Protein AF-A0A832H0F9-F1 (afdb_monomer_lite)

Foldseek 3Di:
DEADDQDQDWDWDDDPVFIKIWGWDDPPPAFQKIKIFIATPDFDWDKYWYAAAQPFCWKFKDKPNHTDDTDHHPGTDIDTDGDHGGIMIIIGTDQFKDWAQDDVVVVVLVQWTFIDGRPFTKKFWCVFDVAAQQQKAFEPPFWDWDWDCPPLNIFTKIKGKIWGWQCVLCVVHPDDPPPPRDTHTDIDMTIITGPVSPPPDDDGDMDRTHGHDDDPPPD

Sequence (219 aa):
VYVNLYAASRAWVELDSGRVQLIQRTRYPWDGLVEIEVRPESVEEFSLLLRAPSWSKPARVEVNGESFRTAQPGTYFEVRRRWREGDVVRTRFDMSPTLVEAHPRVTCNTGRAAIRYGPLVYCLEQADNEHDVWDLAVVPGTLRAEWRPDLLGGVVAVKGKALALDTSAWAGKLYAPLGEVRAPAREVEFTAIPYYAWANREPGPMIVWVRLAKQKTVQ

pLDDT: mean 95.35, std 8.64, range [33.5, 98.88]

Structure (mmCIF, N/CA/C/O backbone):
data_AF-A0A832H0F9-F1
#
_entry.id   AF-A0A832H0F9-F1
#
loop_
_atom_site.group_PDB
_atom_site.id
_atom_site.type_symbol
_atom_site.label_atom_id
_atom_site.label_alt_id
_atom_site.label_comp_id
_atom_site.label_asym_id
_atom_site.label_entity_id
_atom_site.label_seq_id
_atom_site.pdbx_PDB_ins_code
_atom_site.Cartn_x
_atom_site.Cartn_y
_atom_site.Cartn_z
_atom_site.occupancy
_atom_site.B_iso_or_equiv
_atom_site.auth_seq_id
_atom_site.auth_comp_id
_atom_site.auth_asym_id
_atom_site.auth_atom_id
_atom_site.pdbx_PDB_model_num
ATOM 1 N N . VAL A 1 1 ? -11.542 -6.278 21.832 1.00 95.94 1 VAL A N 1
ATOM 2 C CA . VAL A 1 1 ? -11.790 -6.450 20.376 1.00 95.94 1 VAL A CA 1
ATOM 3 C C . VAL A 1 1 ? -10.537 -6.112 19.581 1.00 95.94 1 VAL A C 1
ATOM 5 O O . VAL A 1 1 ? -9.925 -5.090 19.867 1.00 95.94 1 VAL A O 1
ATOM 8 N N . TYR A 1 2 ? -10.163 -6.931 18.594 1.00 97.69 2 TYR A N 1
ATOM 9 C CA . TYR A 1 2 ? -9.013 -6.686 17.713 1.00 97.69 2 TYR A CA 1
ATOM 10 C C . TYR A 1 2 ? -9.471 -6.207 16.332 1.00 97.69 2 TYR A C 1
ATOM 12 O O . TYR A 1 2 ? -10.312 -6.845 15.702 1.00 97.69 2 TYR A O 1
ATOM 20 N N . VAL A 1 3 ? -8.900 -5.104 15.847 1.00 97.69 3 VAL A N 1
ATOM 21 C CA . VAL A 1 3 ? -9.140 -4.562 14.504 1.00 97.69 3 VAL A CA 1
ATOM 22 C C . VAL A 1 3 ? -7.898 -4.805 13.651 1.00 97.69 3 VAL A C 1
ATOM 24 O O . VAL A 1 3 ? -6.887 -4.109 13.771 1.00 97.69 3 VAL A O 1
ATOM 27 N N . ASN A 1 4 ? -7.982 -5.821 12.789 1.00 97.44 4 ASN A N 1
ATOM 28 C CA . ASN A 1 4 ? -6.860 -6.272 11.963 1.00 97.44 4 ASN A CA 1
ATOM 29 C C . ASN A 1 4 ? -6.849 -5.611 10.582 1.00 97.44 4 ASN A C 1
ATOM 31 O O . ASN A 1 4 ? -5.786 -5.294 10.048 1.00 97.44 4 ASN A O 1
ATOM 35 N N . LEU A 1 5 ? -8.014 -5.409 9.974 1.00 97.69 5 LEU A N 1
ATOM 36 C CA . LEU A 1 5 ? -8.140 -4.864 8.626 1.00 97.69 5 LEU A CA 1
ATOM 37 C C . LEU A 1 5 ? -8.950 -3.574 8.662 1.00 97.69 5 LEU A C 1
ATOM 39 O O . LEU A 1 5 ? -9.935 -3.475 9.392 1.00 97.69 5 LEU A O 1
ATOM 43 N N . TYR A 1 6 ? -8.523 -2.617 7.842 1.00 97.94 6 TYR A N 1
ATOM 44 C CA . TYR A 1 6 ? -9.200 -1.343 7.663 1.00 97.94 6 TYR A CA 1
ATOM 45 C C . TYR A 1 6 ? -9.969 -1.384 6.353 1.00 97.94 6 TYR A C 1
ATOM 47 O O . TYR A 1 6 ? -9.382 -1.401 5.273 1.00 97.94 6 TYR A O 1
ATOM 55 N N . ALA A 1 7 ? -11.286 -1.448 6.478 1.00 97.12 7 ALA A N 1
ATOM 56 C CA . ALA A 1 7 ? -12.229 -1.435 5.374 1.00 97.12 7 ALA A CA 1
ATOM 57 C C . ALA A 1 7 ? -13.535 -0.818 5.873 1.00 97.12 7 ALA A C 1
ATOM 59 O O . ALA A 1 7 ? -13.932 -1.054 7.020 1.00 97.12 7 ALA A O 1
ATOM 60 N N . ALA A 1 8 ? -14.205 -0.043 5.018 1.00 98.25 8 ALA A N 1
ATOM 61 C CA . ALA A 1 8 ? -15.520 0.496 5.337 1.00 98.25 8 ALA A CA 1
ATOM 62 C C . ALA A 1 8 ? -16.475 -0.665 5.653 1.00 98.25 8 ALA A C 1
ATOM 64 O O . ALA A 1 8 ? -16.708 -1.535 4.816 1.00 98.25 8 ALA A O 1
ATOM 65 N N . SER A 1 9 ? -16.956 -0.729 6.893 1.00 98.44 9 SER A N 1
ATOM 66 C CA . SER A 1 9 ? -17.660 -1.909 7.401 1.00 98.44 9 SER A CA 1
ATOM 67 C C . SER A 1 9 ? -18.534 -1.577 8.603 1.00 98.44 9 SER A C 1
ATOM 69 O O . SER A 1 9 ? -18.359 -0.555 9.269 1.00 98.44 9 SER A O 1
ATOM 71 N N . ARG A 1 10 ? -19.494 -2.463 8.876 1.00 98.50 10 ARG A N 1
ATOM 72 C CA . ARG A 1 10 ? -20.297 -2.479 10.099 1.00 98.50 10 ARG A CA 1
ATOM 73 C C . ARG A 1 10 ? -20.294 -3.902 10.631 1.00 98.50 10 ARG A C 1
ATOM 75 O O . ARG A 1 10 ? -20.604 -4.820 9.876 1.00 98.50 10 ARG A O 1
ATOM 82 N N . ALA A 1 11 ? -19.940 -4.080 11.894 1.00 97.88 11 ALA A N 1
ATOM 83 C CA . ALA A 1 11 ? -19.879 -5.394 12.518 1.00 97.88 11 ALA A CA 1
ATOM 84 C C . ALA A 1 11 ? -20.447 -5.337 13.931 1.00 97.88 11 ALA A C 1
ATOM 86 O O . ALA A 1 11 ? -20.209 -4.375 14.657 1.00 97.88 11 ALA A O 1
ATOM 87 N N . TRP A 1 12 ? -21.175 -6.381 14.309 1.00 97.88 12 TRP A N 1
ATOM 88 C CA . TRP A 1 12 ? -21.525 -6.645 15.697 1.00 97.88 12 TRP A CA 1
ATOM 89 C C . TRP A 1 12 ? -20.493 -7.592 16.298 1.00 97.88 12 TRP A C 1
ATOM 91 O O . TRP A 1 12 ? -20.086 -8.554 15.645 1.00 97.88 12 TRP A O 1
ATOM 101 N N . VAL A 1 13 ? -20.071 -7.304 17.522 1.00 97.06 13 VAL A N 1
ATOM 102 C CA . VAL A 1 13 ? -19.118 -8.108 18.281 1.00 97.06 13 VAL A CA 1
ATOM 103 C C . VAL A 1 13 ? -19.749 -8.437 19.625 1.00 97.06 13 VAL A C 1
ATOM 105 O O . VAL A 1 13 ? -20.186 -7.536 20.339 1.00 97.06 13 VAL A O 1
ATOM 108 N N . GLU A 1 14 ? -19.799 -9.726 19.941 1.00 96.44 14 GLU A N 1
ATOM 109 C CA . GLU A 1 14 ? -20.225 -10.221 21.248 1.00 96.44 14 GLU A CA 1
ATOM 110 C C . GLU A 1 14 ? -19.040 -10.140 22.223 1.00 96.44 14 GLU A C 1
ATOM 112 O O . GLU A 1 14 ? -17.929 -10.574 21.898 1.00 96.44 14 GLU A O 1
ATOM 117 N N . LEU A 1 15 ? -19.274 -9.567 23.399 1.00 93.88 15 LEU A N 1
ATOM 118 C CA . LEU A 1 15 ? -18.375 -9.548 24.549 1.00 93.88 15 LEU A CA 1
ATOM 119 C C . LEU A 1 15 ? -19.073 -10.248 25.719 1.00 93.88 15 LEU A C 1
ATOM 121 O O . LEU A 1 15 ? -20.299 -10.341 25.750 1.00 93.88 15 LEU A O 1
ATOM 125 N N . ASP A 1 16 ? -18.309 -10.685 26.719 1.00 89.50 16 ASP A N 1
ATOM 126 C CA . ASP A 1 16 ? -18.876 -11.311 27.925 1.00 89.50 16 ASP A CA 1
ATOM 127 C C . ASP A 1 16 ? -19.861 -10.379 28.659 1.00 89.50 16 ASP A C 1
ATOM 129 O O . ASP A 1 16 ? -20.785 -10.827 29.334 1.00 89.50 16 ASP A O 1
ATOM 133 N N . SER A 1 17 ? -19.661 -9.072 28.516 1.00 86.44 17 SER A N 1
ATOM 134 C CA . SER A 1 17 ? -20.411 -7.999 29.167 1.00 86.44 17 SER A CA 1
ATOM 135 C C . SER A 1 17 ? -21.544 -7.412 28.320 1.00 86.44 17 SER A C 1
ATOM 137 O O . SER A 1 17 ? -22.341 -6.633 28.846 1.00 86.44 17 SER A O 1
ATOM 139 N N . GLY A 1 18 ? -21.669 -7.818 27.054 1.00 91.00 18 GLY A N 1
ATOM 140 C CA . GLY A 1 18 ? -22.719 -7.339 26.163 1.00 91.00 18 GLY A CA 1
ATOM 141 C C . GLY A 1 18 ? -22.289 -7.277 24.706 1.00 91.00 18 GLY A C 1
ATOM 142 O O . GLY A 1 18 ? -21.217 -7.735 24.310 1.00 91.00 18 GLY A O 1
ATOM 143 N N . ARG A 1 19 ? -23.148 -6.690 23.877 1.00 96.31 19 ARG A N 1
ATOM 144 C CA . ARG A 1 19 ? -22.914 -6.571 22.443 1.00 96.31 19 ARG A CA 1
ATOM 145 C C . ARG A 1 19 ? -22.485 -5.158 22.068 1.00 96.31 19 ARG A C 1
ATOM 147 O O . ARG A 1 19 ? -23.022 -4.167 22.567 1.00 96.31 19 ARG A O 1
ATOM 154 N N . VAL A 1 20 ? -21.550 -5.049 21.127 1.00 97.75 20 VAL A N 1
ATOM 155 C CA . VAL A 1 20 ? -21.103 -3.763 20.579 1.00 97.75 20 VAL A CA 1
ATOM 156 C C . VAL A 1 20 ? -21.123 -3.764 19.059 1.00 97.75 20 VAL A C 1
ATOM 158 O O . VAL A 1 20 ? -20.621 -4.682 18.412 1.00 97.75 20 VAL A O 1
ATOM 161 N N . GLN A 1 21 ? -21.675 -2.705 18.470 1.00 98.25 21 GLN A N 1
ATOM 162 C CA . GLN A 1 21 ? -21.534 -2.432 17.048 1.00 98.25 21 GLN A CA 1
ATOM 163 C C . GLN A 1 21 ? -20.326 -1.525 16.805 1.00 98.25 21 GLN A C 1
ATOM 165 O O . GLN A 1 21 ? -20.172 -0.4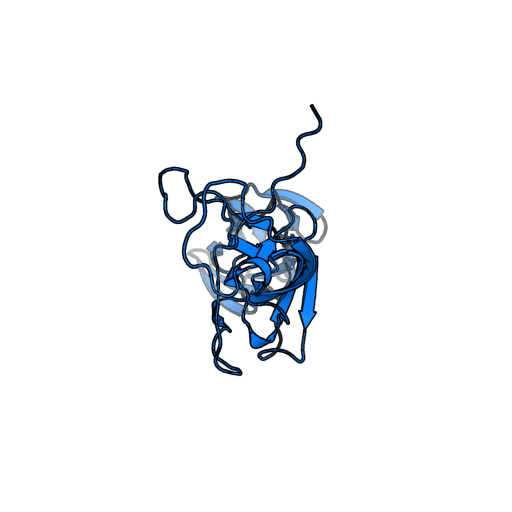75 17.429 1.00 98.25 21 GLN A O 1
ATOM 170 N N . LEU A 1 22 ? -19.486 -1.918 15.853 1.00 98.44 22 LEU A N 1
ATOM 171 C CA . LEU A 1 22 ? -18.376 -1.123 15.347 1.00 98.44 22 LEU A CA 1
ATOM 172 C C . LEU A 1 22 ? -18.669 -0.703 13.909 1.00 98.44 22 LEU A C 1
ATOM 174 O O . LEU A 1 22 ? -19.000 -1.541 13.065 1.00 98.44 22 LEU A O 1
ATOM 178 N N . ILE A 1 23 ? -18.527 0.590 13.624 1.00 98.75 23 ILE A N 1
ATOM 179 C CA . ILE A 1 23 ? -18.704 1.161 12.286 1.00 98.75 23 ILE A CA 1
ATOM 180 C C . ILE A 1 23 ? -17.381 1.782 11.852 1.00 98.75 23 ILE A C 1
ATOM 182 O O . ILE A 1 23 ? -16.954 2.794 12.405 1.00 98.75 23 ILE A O 1
ATOM 186 N N . GLN A 1 24 ? -16.747 1.197 10.839 1.00 98.69 24 GLN A N 1
ATOM 187 C CA . GLN A 1 24 ? -15.530 1.733 10.238 1.00 98.69 24 GLN A CA 1
ATOM 188 C C . GLN A 1 24 ? -15.875 2.609 9.033 1.00 98.69 24 GLN A C 1
ATOM 190 O O . GLN A 1 24 ? -16.555 2.164 8.103 1.00 98.69 24 GLN A O 1
ATOM 195 N N . ARG A 1 25 ? -15.361 3.838 9.019 1.00 98.69 25 ARG A N 1
ATOM 196 C CA . ARG A 1 25 ? -15.412 4.767 7.887 1.00 98.69 25 ARG A CA 1
ATOM 197 C C . ARG A 1 25 ? -13.989 5.052 7.431 1.00 98.69 25 ARG A C 1
ATOM 199 O O . ARG A 1 25 ? -13.157 5.532 8.197 1.00 98.69 25 ARG A O 1
ATOM 206 N N . THR A 1 26 ? -13.692 4.702 6.187 1.00 98.56 26 THR A N 1
ATOM 207 C CA . THR A 1 26 ? -12.372 4.902 5.593 1.00 98.56 26 THR A CA 1
ATOM 208 C C . THR A 1 26 ? -12.447 4.786 4.073 1.00 98.56 26 THR A C 1
ATOM 210 O O . THR A 1 26 ? -13.325 4.101 3.546 1.00 98.56 26 THR A O 1
ATOM 213 N N . ARG A 1 27 ? -11.510 5.433 3.372 1.00 97.75 27 ARG A N 1
ATOM 214 C CA . ARG A 1 27 ? -11.244 5.206 1.942 1.00 97.75 27 ARG A CA 1
ATOM 215 C C . ARG A 1 27 ? -10.028 4.301 1.711 1.00 97.75 27 ARG A C 1
ATOM 217 O O . ARG A 1 27 ? -9.513 4.249 0.598 1.00 97.75 27 ARG A O 1
ATOM 224 N N . TYR A 1 28 ? -9.551 3.608 2.745 1.00 97.50 28 TYR A N 1
ATOM 225 C CA . TYR A 1 28 ? -8.491 2.608 2.636 1.00 97.50 28 TYR A CA 1
ATOM 226 C C . TYR A 1 28 ? -8.810 1.603 1.505 1.00 97.50 28 TYR A C 1
ATOM 228 O O . TYR A 1 28 ? -9.954 1.152 1.421 1.00 97.50 28 TYR A O 1
ATOM 236 N N . PRO A 1 29 ? -7.850 1.245 0.629 1.00 97.44 29 PRO A N 1
ATOM 237 C CA . PRO A 1 29 ? -6.410 1.524 0.697 1.00 97.44 29 PRO A CA 1
ATOM 238 C C . PRO A 1 29 ? -5.958 2.838 0.028 1.00 97.44 29 PRO A C 1
ATOM 240 O O . PRO A 1 29 ? -4.763 3.025 -0.178 1.00 97.44 29 PRO A O 1
ATOM 243 N N . TRP A 1 30 ? -6.871 3.745 -0.323 1.00 97.75 30 TRP A N 1
ATOM 244 C CA . TRP A 1 30 ? -6.568 4.966 -1.088 1.00 97.75 30 TRP A CA 1
ATOM 245 C C . TRP A 1 30 ? -6.315 6.214 -0.239 1.00 97.75 30 TRP A C 1
ATOM 247 O O . TRP A 1 30 ? -5.799 7.202 -0.746 1.00 97.75 30 TRP A O 1
ATOM 257 N N . ASP A 1 31 ? -6.691 6.185 1.037 1.00 97.06 31 ASP A N 1
ATOM 258 C CA . ASP A 1 31 ? -6.396 7.230 2.018 1.00 97.06 31 ASP A CA 1
ATOM 259 C C . ASP A 1 31 ? -6.128 6.593 3.386 1.00 97.06 31 ASP A C 1
ATOM 261 O O . ASP A 1 31 ? -6.622 5.505 3.696 1.00 97.06 31 ASP A O 1
ATOM 265 N N . GLY A 1 32 ? -5.319 7.277 4.194 1.00 97.12 32 GLY A N 1
ATOM 266 C CA . GLY A 1 32 ? -4.868 6.788 5.492 1.00 97.12 32 GLY A CA 1
ATOM 267 C C . GLY A 1 32 ? -5.817 7.083 6.653 1.00 97.12 32 GLY A C 1
ATOM 268 O O . GLY A 1 32 ? -5.538 6.617 7.756 1.00 97.12 32 GLY A O 1
ATOM 269 N N . LEU A 1 33 ? -6.887 7.866 6.457 1.00 98.12 33 LEU A N 1
ATOM 270 C CA . LEU A 1 33 ? -7.851 8.173 7.513 1.00 98.12 33 LEU A CA 1
ATOM 271 C C . LEU A 1 33 ? -8.727 6.959 7.811 1.00 98.12 33 LEU A C 1
ATOM 273 O O . LEU A 1 33 ? -9.388 6.407 6.927 1.00 98.12 33 LEU A O 1
ATOM 277 N N . VAL A 1 34 ? -8.772 6.590 9.084 1.00 98.38 34 VAL A N 1
ATOM 278 C CA . VAL A 1 34 ? -9.674 5.576 9.617 1.00 98.38 34 VAL A CA 1
ATOM 279 C C . VAL A 1 34 ? -10.422 6.173 10.795 1.00 98.38 34 VAL A C 1
ATOM 281 O O . VAL A 1 34 ? 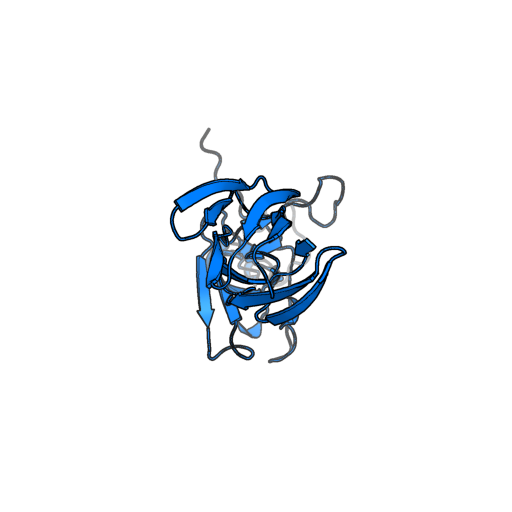-9.812 6.670 11.743 1.00 98.38 34 VAL A O 1
ATOM 284 N N . GLU A 1 35 ? -11.744 6.083 10.739 1.00 98.62 35 GLU A N 1
ATOM 285 C CA . GLU A 1 35 ? -12.639 6.431 11.834 1.00 98.62 35 GLU A CA 1
ATOM 286 C C . GLU A 1 35 ? -13.434 5.190 12.231 1.00 98.62 35 GLU A C 1
ATOM 288 O O . GLU A 1 35 ? -14.030 4.526 11.383 1.00 98.62 35 GLU A O 1
ATOM 293 N N . ILE A 1 36 ? -13.426 4.864 13.519 1.00 98.62 36 ILE A N 1
ATOM 294 C CA . ILE A 1 36 ? -14.166 3.746 14.094 1.00 98.62 36 ILE A CA 1
ATOM 295 C C . ILE A 1 36 ? -15.121 4.317 15.128 1.00 98.62 36 ILE A C 1
ATOM 297 O O . ILE A 1 36 ? -14.701 4.763 16.193 1.00 98.62 36 ILE A O 1
ATOM 301 N N . GLU A 1 37 ? -16.402 4.306 14.795 1.00 98.69 37 GLU A N 1
ATOM 302 C CA . GLU A 1 37 ? -17.468 4.626 15.732 1.00 98.69 37 GLU A CA 1
ATOM 303 C C . GLU A 1 37 ? -17.853 3.371 16.515 1.00 98.69 37 GLU A C 1
ATOM 305 O O . GLU A 1 37 ? -17.984 2.280 15.948 1.00 98.69 37 GLU A O 1
ATOM 310 N N . VAL A 1 38 ? -18.029 3.544 17.820 1.00 98.44 38 VAL A N 1
ATOM 311 C CA . VAL A 1 38 ? -18.317 2.485 18.779 1.00 98.44 38 VAL A CA 1
ATOM 312 C C . VAL A 1 38 ? -19.710 2.708 19.351 1.00 98.44 38 VAL A C 1
ATOM 314 O O . VAL A 1 38 ? -20.031 3.786 19.850 1.00 98.44 38 VAL A O 1
ATOM 317 N N . ARG A 1 39 ? -20.556 1.684 19.256 1.00 98.19 39 ARG A N 1
ATOM 318 C CA . ARG A 1 39 ? -21.945 1.712 19.723 1.00 98.19 39 ARG A CA 1
ATOM 319 C C . ARG A 1 39 ? -22.231 0.479 20.578 1.00 98.19 39 ARG A C 1
ATOM 321 O O . ARG A 1 39 ? -22.696 -0.531 20.044 1.00 98.19 39 ARG A O 1
ATOM 328 N N . PRO A 1 40 ? -21.866 0.500 21.867 1.00 97.44 40 PRO A N 1
ATOM 329 C CA . PRO A 1 40 ? -22.209 -0.587 22.769 1.00 97.44 40 PRO A CA 1
ATOM 330 C C . PRO A 1 40 ? -23.694 -0.488 23.155 1.00 97.44 40 PRO A C 1
ATOM 332 O O . PRO A 1 40 ? -24.234 0.615 23.227 1.00 97.44 40 PRO A O 1
ATOM 335 N N . GLU A 1 41 ? -24.360 -1.618 23.405 1.00 96.38 41 GLU A N 1
ATOM 336 C CA . GLU A 1 41 ? -25.775 -1.629 23.832 1.00 96.38 41 GLU A CA 1
ATOM 337 C C . GLU A 1 41 ? -25.981 -0.988 25.214 1.00 96.38 41 GLU A C 1
ATOM 339 O O . GLU A 1 41 ? -27.047 -0.458 25.520 1.00 96.38 41 GLU A O 1
ATOM 344 N N . SER A 1 42 ? -24.942 -1.008 26.049 1.00 95.06 42 SER A N 1
ATOM 345 C CA . SER A 1 42 ? -24.888 -0.291 27.318 1.00 95.06 42 SER A CA 1
ATOM 346 C C . SER A 1 42 ? -23.478 0.248 27.562 1.00 95.06 42 SER A C 1
ATOM 348 O O . SER A 1 42 ? -22.524 -0.121 26.883 1.00 95.06 42 SER A O 1
ATOM 350 N N . VAL A 1 43 ? -23.329 1.176 28.506 1.00 95.88 43 VAL A N 1
ATOM 351 C CA . VAL A 1 43 ? -22.024 1.787 28.794 1.00 95.88 43 VAL A CA 1
ATOM 352 C C . VAL A 1 43 ? -21.069 0.756 29.400 1.00 95.88 43 VAL A C 1
ATOM 354 O O . VAL A 1 43 ? -21.315 0.278 30.506 1.00 95.88 43 VAL A O 1
ATOM 357 N N . GLU A 1 44 ? -19.939 0.485 28.738 1.00 94.12 44 GLU A N 1
ATOM 358 C CA . GLU A 1 44 ? -19.084 -0.658 29.089 1.00 94.12 44 GLU A CA 1
ATOM 359 C C . GLU A 1 44 ? -17.566 -0.395 29.011 1.00 94.12 44 GLU A C 1
ATOM 361 O O . GLU A 1 44 ? -17.056 0.265 28.106 1.00 94.12 44 GLU A O 1
ATOM 366 N N . GLU A 1 45 ? -16.867 -0.962 29.999 1.00 96.31 45 GLU A N 1
ATOM 367 C CA . GLU A 1 45 ? -15.438 -1.300 30.094 1.00 96.31 45 GLU A CA 1
ATOM 368 C C . GLU A 1 45 ? -14.836 -2.225 29.019 1.00 96.31 45 GLU A C 1
ATOM 370 O O . GLU A 1 45 ? -14.847 -3.422 29.280 1.00 96.31 45 GLU A O 1
ATOM 375 N N . PHE A 1 46 ? -14.211 -1.775 27.922 1.00 97.19 46 PHE A N 1
ATOM 376 C CA . PHE A 1 46 ? -13.395 -2.716 27.122 1.00 97.19 46 PHE A CA 1
ATOM 377 C C . PHE A 1 46 ? -12.261 -2.077 26.311 1.00 97.19 46 PHE A C 1
ATOM 379 O O . PHE A 1 46 ? -12.166 -0.858 26.131 1.00 97.19 46 PHE A O 1
ATOM 386 N N . SER A 1 47 ? -11.382 -2.939 25.794 1.00 97.06 47 SER A N 1
ATOM 387 C CA . SER A 1 47 ? -10.239 -2.564 24.960 1.00 97.06 47 SER A CA 1
ATOM 388 C C . SER A 1 47 ? -10.510 -2.764 23.472 1.00 97.06 47 SER A C 1
ATOM 390 O O . SER A 1 47 ? -10.860 -3.864 23.025 1.00 97.06 47 SER A O 1
ATOM 392 N N . LEU A 1 48 ? -10.259 -1.720 22.684 1.00 97.69 48 LEU A N 1
ATOM 393 C CA . LEU A 1 48 ? -10.038 -1.834 21.244 1.00 97.69 48 LEU A CA 1
ATOM 394 C C . LEU A 1 48 ? -8.535 -1.919 20.967 1.00 97.69 48 LEU A C 1
ATOM 396 O O . LEU A 1 48 ? -7.790 -1.006 21.310 1.00 97.69 48 LEU A O 1
ATOM 400 N N . LEU A 1 49 ? -8.090 -3.001 20.333 1.00 97.94 49 LEU A N 1
ATOM 401 C CA . LEU A 1 49 ? -6.715 -3.189 19.876 1.00 97.94 49 LEU A CA 1
ATOM 402 C C . LEU A 1 49 ? -6.662 -2.972 18.367 1.00 97.94 49 LEU A C 1
ATOM 404 O O . LEU A 1 49 ? -7.121 -3.814 17.598 1.00 97.94 49 LEU A O 1
ATOM 408 N N . LEU A 1 50 ? -6.108 -1.843 17.937 1.00 97.56 50 LEU A N 1
ATOM 409 C CA . LEU A 1 50 ? -6.037 -1.470 16.527 1.00 97.56 50 LEU A CA 1
ATOM 410 C C . LEU A 1 50 ? -4.642 -1.783 15.981 1.00 97.56 50 LEU A C 1
ATOM 412 O O . LEU A 1 50 ? -3.635 -1.365 16.562 1.00 97.56 50 LEU A O 1
ATOM 416 N N . ARG A 1 51 ? -4.563 -2.507 14.859 1.00 98.06 51 ARG A N 1
ATOM 417 C CA . ARG A 1 51 ? -3.281 -2.819 14.213 1.00 98.06 51 ARG A CA 1
ATOM 418 C C . ARG A 1 51 ? -2.648 -1.552 13.647 1.00 98.06 51 ARG A C 1
ATOM 420 O O . ARG A 1 51 ? -3.179 -0.968 12.707 1.00 98.06 51 ARG A O 1
ATOM 427 N N . ALA A 1 52 ? -1.474 -1.169 14.126 1.00 97.25 52 ALA A N 1
ATOM 428 C CA . ALA A 1 52 ? -0.648 -0.153 13.487 1.00 97.25 52 ALA A CA 1
ATOM 429 C C . ALA A 1 52 ? 0.116 -0.791 12.312 1.00 97.25 52 ALA A C 1
ATOM 431 O O . ALA A 1 52 ? 0.977 -1.648 12.543 1.00 97.25 52 ALA A O 1
ATOM 432 N N . PRO A 1 53 ? -0.170 -0.436 11.046 1.00 97.50 53 PRO A N 1
ATOM 433 C CA . PRO A 1 53 ? 0.514 -1.050 9.917 1.00 97.50 53 PRO A CA 1
ATOM 434 C C . PRO A 1 53 ? 2.023 -0.792 9.977 1.00 97.50 53 PRO A C 1
ATOM 436 O O . PRO A 1 53 ? 2.450 0.346 10.145 1.00 97.50 53 PRO A O 1
ATOM 439 N N . SER A 1 54 ? 2.835 -1.839 9.817 1.00 96.31 54 SER A N 1
ATOM 440 C CA . SER A 1 54 ? 4.304 -1.749 9.891 1.00 96.31 54 SER A CA 1
ATOM 441 C C . SER A 1 54 ? 4.925 -0.868 8.807 1.00 96.31 54 SER A C 1
ATOM 443 O O . SER A 1 54 ? 6.047 -0.403 8.962 1.00 96.31 54 SER A O 1
ATOM 445 N N . TRP A 1 55 ? 4.205 -0.640 7.708 1.00 95.56 55 TRP A N 1
ATOM 446 C CA . TRP A 1 55 ? 4.641 0.232 6.623 1.00 95.56 55 TRP A CA 1
ATOM 447 C C . TRP A 1 55 ? 4.442 1.723 6.911 1.00 95.56 55 TRP A C 1
ATOM 449 O O . TRP A 1 55 ? 5.047 2.539 6.220 1.00 95.56 55 TRP A O 1
ATOM 459 N N . SER A 1 56 ? 3.593 2.081 7.878 1.00 95.81 56 SER A N 1
ATOM 460 C CA . SER A 1 56 ? 3.294 3.475 8.215 1.00 95.81 56 SER A CA 1
ATOM 461 C C . SER A 1 56 ? 4.382 4.045 9.121 1.00 95.81 56 SER A C 1
ATOM 463 O O . SER A 1 56 ? 5.033 3.313 9.862 1.00 95.81 56 SER A O 1
ATOM 465 N N . LYS A 1 57 ? 4.529 5.370 9.140 1.00 95.00 57 LYS A N 1
ATOM 466 C CA . LYS A 1 57 ? 5.163 6.079 10.263 1.00 95.00 57 LYS A CA 1
ATOM 467 C C . LYS A 1 57 ? 4.273 6.016 11.515 1.00 95.00 57 LYS A C 1
ATOM 469 O O . LYS A 1 57 ? 3.099 5.639 11.394 1.00 95.00 57 LYS A O 1
ATOM 474 N N . PRO A 1 58 ? 4.790 6.387 12.705 1.00 96.25 58 PRO A N 1
ATOM 475 C CA . PRO A 1 58 ? 3.963 6.513 13.898 1.00 96.25 58 PRO A CA 1
ATOM 476 C C . PRO A 1 58 ? 2.725 7.375 13.633 1.00 96.25 58 PRO A C 1
ATOM 478 O O . PRO A 1 58 ? 2.829 8.460 13.063 1.00 96.25 58 PRO A O 1
ATOM 481 N N . ALA A 1 59 ? 1.558 6.874 14.028 1.00 95.00 59 ALA A N 1
ATOM 482 C CA . ALA A 1 59 ? 0.274 7.501 13.730 1.00 95.00 59 ALA A CA 1
ATOM 483 C C . ALA A 1 59 ? -0.363 8.042 15.008 1.00 95.00 59 ALA A C 1
ATOM 485 O O . ALA A 1 59 ? -0.381 7.369 16.041 1.00 95.00 59 ALA A O 1
ATOM 486 N N . ARG A 1 60 ? -0.913 9.256 14.946 1.00 94.81 60 ARG A N 1
ATOM 487 C CA . ARG A 1 60 ? -1.690 9.805 16.058 1.00 94.81 60 ARG A CA 1
ATOM 488 C C . ARG A 1 60 ? -3.035 9.091 16.142 1.00 94.81 60 ARG A C 1
ATOM 490 O O . ARG A 1 60 ? -3.675 8.826 15.122 1.00 94.81 60 ARG A O 1
ATOM 497 N N . VAL A 1 61 ? -3.443 8.787 17.364 1.00 96.31 61 VAL A N 1
ATOM 498 C CA . VAL A 1 61 ? -4.742 8.212 17.690 1.00 96.31 61 VAL A CA 1
ATOM 499 C C . VAL A 1 61 ? -5.500 9.237 18.506 1.00 96.31 61 VAL A C 1
ATOM 501 O O . VAL A 1 61 ? -5.013 9.711 19.535 1.00 96.31 61 VAL A O 1
ATOM 504 N N . GLU A 1 62 ? -6.686 9.562 18.029 1.00 98.00 62 GLU A N 1
ATOM 505 C CA . GLU A 1 62 ? -7.604 10.506 18.635 1.00 98.00 62 GLU A CA 1
ATOM 506 C C . GLU A 1 62 ? -8.868 9.779 19.072 1.00 98.00 62 GLU A C 1
ATOM 508 O O . GLU A 1 62 ? -9.284 8.782 18.477 1.00 98.00 62 GLU A O 1
ATOM 513 N N . VAL A 1 63 ? -9.468 10.290 20.133 1.00 98.12 63 VAL A N 1
ATOM 514 C CA . VAL A 1 63 ? -10.702 9.794 20.717 1.00 98.12 63 VAL A CA 1
ATOM 515 C C . VAL A 1 63 ? -11.599 10.993 20.930 1.00 98.12 63 VAL A C 1
ATOM 517 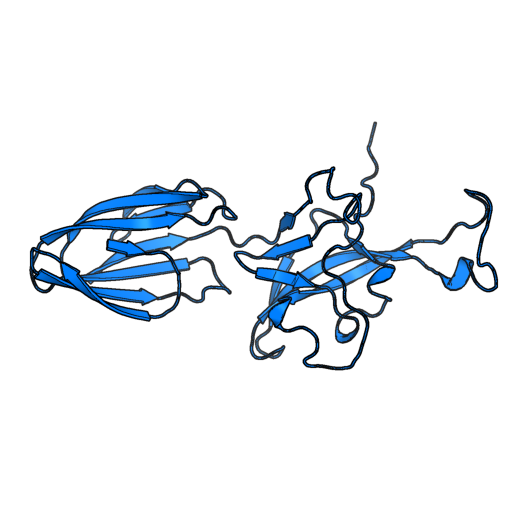O O . VAL A 1 63 ? -11.225 11.895 21.670 1.00 98.12 63 VAL A O 1
ATOM 520 N N . ASN A 1 64 ? -12.759 11.024 20.277 1.00 97.56 64 ASN A N 1
ATOM 521 C CA . ASN A 1 64 ? -13.699 12.148 20.371 1.00 97.56 64 ASN A CA 1
ATOM 522 C C . ASN A 1 64 ? -13.029 13.515 20.097 1.00 97.56 64 ASN A C 1
ATOM 524 O O . ASN A 1 64 ? -13.373 14.524 20.701 1.00 97.56 64 ASN A O 1
ATOM 528 N N . GLY A 1 65 ? -12.044 13.538 19.190 1.00 96.12 65 GLY A N 1
ATOM 529 C CA . GLY A 1 65 ? -11.266 14.731 18.831 1.00 96.12 65 GLY A CA 1
ATOM 530 C C . GLY A 1 65 ? -10.059 15.025 19.730 1.00 96.12 65 GLY A C 1
ATOM 531 O O . GLY A 1 65 ? -9.220 15.846 19.362 1.00 96.12 65 GLY A O 1
ATOM 532 N N . GLU A 1 66 ? -9.910 14.336 20.861 1.00 96.69 66 GLU A N 1
ATOM 533 C CA . GLU A 1 66 ? -8.790 14.526 21.782 1.00 96.69 66 GLU A CA 1
ATOM 534 C C . GLU A 1 66 ? -7.645 13.552 21.503 1.00 96.69 66 GLU A C 1
ATOM 536 O O . GLU A 1 66 ? -7.846 12.385 21.166 1.00 96.69 66 GLU A O 1
ATOM 541 N N . SER A 1 67 ? -6.410 14.025 21.667 1.00 95.62 67 SER A N 1
ATOM 542 C CA . SER A 1 67 ? -5.215 13.192 21.527 1.00 95.62 67 SER A CA 1
ATOM 543 C C . SER A 1 67 ? -5.195 12.102 22.588 1.00 95.62 67 SER A C 1
ATOM 545 O O . SER A 1 67 ? -5.133 12.409 23.773 1.00 95.62 67 SER A O 1
ATOM 547 N N . PHE A 1 68 ? -5.150 10.839 22.172 1.00 94.31 68 PHE A N 1
ATOM 548 C CA . PHE A 1 68 ? -5.090 9.715 23.101 1.00 94.31 68 PHE A CA 1
ATOM 549 C C . PHE A 1 68 ? -3.669 9.161 23.222 1.00 94.31 68 PHE A C 1
ATOM 551 O O . PHE A 1 68 ? -3.091 9.131 24.305 1.00 94.31 68 PHE A O 1
ATOM 558 N N . ARG A 1 69 ? -3.074 8.738 22.100 1.00 93.19 69 ARG A N 1
ATOM 559 C CA . ARG A 1 69 ? -1.709 8.186 22.064 1.00 93.19 69 ARG A CA 1
ATOM 560 C C . ARG A 1 69 ? -1.113 8.223 20.662 1.00 93.19 69 ARG A C 1
ATOM 562 O O . ARG A 1 69 ? -1.815 8.455 19.681 1.00 93.19 69 ARG A O 1
ATOM 569 N N . THR A 1 70 ? 0.168 7.889 20.571 1.00 94.50 70 THR A N 1
ATOM 570 C CA . THR A 1 70 ? 0.833 7.591 19.299 1.00 94.50 70 THR A CA 1
ATOM 571 C C . THR A 1 70 ? 0.970 6.079 19.130 1.00 94.50 70 THR A C 1
ATOM 573 O O . THR A 1 70 ? 1.480 5.384 20.011 1.00 94.50 70 THR A O 1
ATOM 576 N N . ALA A 1 71 ? 0.493 5.566 18.001 1.00 93.00 71 ALA A N 1
ATOM 577 C CA . ALA A 1 71 ? 0.601 4.173 17.599 1.00 93.00 71 ALA A CA 1
ATOM 578 C C . ALA A 1 71 ? 1.969 3.902 16.961 1.00 93.00 71 ALA A C 1
ATOM 580 O O . ALA A 1 71 ? 2.359 4.597 16.022 1.00 93.00 71 ALA A O 1
ATOM 581 N N . GLN A 1 72 ? 2.680 2.883 17.451 1.00 95.62 72 GLN A N 1
ATOM 582 C CA . GLN A 1 72 ? 3.969 2.469 16.892 1.00 95.62 72 GLN A CA 1
ATOM 583 C C . GLN A 1 72 ? 3.767 1.434 15.775 1.00 95.62 72 GLN A C 1
ATOM 585 O O . GLN A 1 72 ? 3.021 0.474 15.989 1.00 95.62 72 GLN A O 1
ATOM 590 N N . PRO A 1 73 ? 4.405 1.585 14.601 1.00 96.12 73 PRO A N 1
ATOM 591 C CA . PRO A 1 73 ? 4.237 0.661 13.478 1.00 96.12 73 PRO A CA 1
ATOM 592 C C . PRO A 1 73 ? 4.548 -0.795 13.848 1.00 96.12 73 PRO A C 1
ATOM 594 O O . PRO A 1 73 ? 5.482 -1.068 14.595 1.00 96.12 73 PRO A O 1
ATOM 597 N N . GLY A 1 74 ? 3.775 -1.743 13.310 1.00 96.56 74 GLY A N 1
ATOM 598 C CA . GLY A 1 74 ? 3.993 -3.180 13.524 1.00 96.56 74 GLY A CA 1
ATOM 599 C C . GLY A 1 74 ? 3.477 -3.714 14.862 1.00 96.56 74 GLY A C 1
ATOM 600 O O . GLY A 1 74 ? 3.775 -4.850 15.217 1.00 96.56 74 GLY A O 1
ATOM 601 N N . THR A 1 75 ? 2.692 -2.921 15.592 1.00 96.44 75 THR A N 1
ATOM 602 C CA . THR A 1 75 ? 2.108 -3.300 16.886 1.00 96.44 75 THR A CA 1
ATOM 603 C C . THR A 1 75 ? 0.579 -3.258 16.844 1.00 96.44 75 THR A C 1
ATOM 605 O O . THR A 1 75 ? -0.020 -2.844 15.849 1.00 96.44 75 THR A O 1
ATOM 608 N N . TYR A 1 76 ? -0.062 -3.662 17.939 1.00 97.00 76 TYR A N 1
ATOM 609 C CA . TYR A 1 76 ? -1.436 -3.265 18.236 1.00 97.00 76 TYR A CA 1
ATOM 610 C C . TYR A 1 76 ? -1.402 -2.188 19.309 1.00 97.00 76 TYR A C 1
ATOM 612 O O . TYR A 1 76 ? -0.791 -2.389 20.360 1.00 97.00 76 TYR A O 1
ATOM 620 N N . PHE A 1 77 ? -2.066 -1.059 19.072 1.00 93.19 77 PHE A N 1
ATOM 621 C CA . PHE A 1 77 ? -2.256 -0.075 20.128 1.00 93.19 77 PHE A CA 1
ATOM 622 C C . PHE A 1 77 ? -3.609 -0.288 20.792 1.00 93.19 77 PHE A C 1
ATOM 624 O O . PHE A 1 77 ? -4.647 -0.386 20.140 1.00 93.19 77 PHE A O 1
ATOM 631 N N . GLU A 1 78 ? -3.568 -0.368 22.114 1.00 96.44 78 GLU A N 1
ATOM 632 C CA . GLU A 1 78 ? -4.746 -0.534 22.944 1.00 96.44 78 GLU A CA 1
ATOM 633 C C . GLU A 1 78 ? -5.394 0.822 23.240 1.00 96.44 78 GLU A C 1
ATOM 635 O O . GLU A 1 78 ? -4.725 1.782 23.641 1.00 96.44 78 GLU A O 1
ATOM 640 N N . VAL A 1 79 ? -6.708 0.877 23.062 1.00 96.88 79 VAL A N 1
ATOM 641 C CA . VAL A 1 79 ? -7.589 1.946 23.516 1.00 96.88 79 VAL A CA 1
ATOM 642 C C . VAL A 1 79 ? -8.575 1.313 24.490 1.00 96.88 79 VAL A C 1
ATOM 644 O O . VAL A 1 79 ? -9.613 0.791 24.088 1.00 96.88 79 VAL A O 1
ATOM 647 N N . ARG A 1 80 ? -8.205 1.303 25.771 1.00 96.56 80 ARG A N 1
ATOM 648 C CA . ARG A 1 80 ? -9.042 0.799 26.862 1.00 96.56 80 ARG A CA 1
ATOM 649 C C . ARG A 1 80 ? -9.797 1.951 27.494 1.00 96.56 80 ARG A C 1
ATOM 651 O O . ARG A 1 80 ? -9.162 2.866 28.017 1.00 96.56 80 ARG A O 1
ATOM 658 N N . ARG A 1 81 ? -11.126 1.922 27.416 1.00 95.94 81 ARG A N 1
ATOM 659 C CA . ARG A 1 81 ? -11.998 2.970 27.960 1.00 95.94 81 ARG A CA 1
ATOM 660 C C . ARG A 1 81 ? -13.368 2.410 28.316 1.00 95.94 81 ARG A C 1
ATOM 662 O O . ARG A 1 81 ? -13.730 1.317 27.886 1.00 95.94 81 ARG A O 1
ATOM 669 N N . ARG A 1 82 ? -14.141 3.224 29.036 1.00 96.94 82 ARG A N 1
ATOM 670 C CA . ARG A 1 82 ? -15.588 3.067 29.174 1.00 96.94 82 ARG A CA 1
ATOM 671 C C . ARG A 1 82 ? -16.283 3.719 27.980 1.00 96.94 82 ARG A C 1
ATOM 673 O O . ARG A 1 82 ? -16.307 4.943 27.882 1.00 96.94 82 ARG A O 1
ATOM 680 N N . TRP A 1 83 ? -16.813 2.895 27.088 1.00 97.81 83 TRP A N 1
ATOM 681 C CA . TRP A 1 83 ? -17.417 3.311 25.827 1.00 97.81 83 TRP A CA 1
ATOM 682 C C . TRP A 1 83 ? -18.882 3.682 25.998 1.00 97.81 83 TRP A C 1
ATOM 684 O O . TRP A 1 83 ? -19.609 3.073 26.785 1.00 97.81 83 TRP A O 1
ATOM 694 N N . ARG A 1 84 ? -19.315 4.678 25.230 1.00 97.38 84 ARG A N 1
ATOM 695 C CA . ARG A 1 84 ? -20.716 5.084 25.093 1.00 97.38 84 ARG A CA 1
ATOM 696 C C . ARG A 1 84 ? -21.078 5.139 23.618 1.00 97.38 84 ARG A C 1
ATOM 698 O O . ARG A 1 84 ? -20.194 5.216 22.767 1.00 97.38 84 ARG A O 1
ATOM 705 N N . GLU A 1 85 ? -22.371 5.099 23.323 1.00 97.25 85 GLU A N 1
ATOM 706 C CA . GLU A 1 85 ? -22.839 5.234 21.948 1.00 97.25 85 GLU A CA 1
ATOM 707 C C . GLU A 1 85 ? -22.354 6.552 21.329 1.00 97.25 85 GLU A C 1
ATOM 709 O O . GLU A 1 85 ? -22.506 7.623 21.916 1.00 97.25 85 GLU A O 1
ATOM 714 N N . GLY A 1 86 ? -21.757 6.450 20.139 1.00 96.75 86 GLY A N 1
ATOM 715 C CA . GLY A 1 86 ? -21.269 7.596 19.375 1.00 96.75 86 GLY A CA 1
ATOM 716 C C . GLY A 1 86 ? -19.8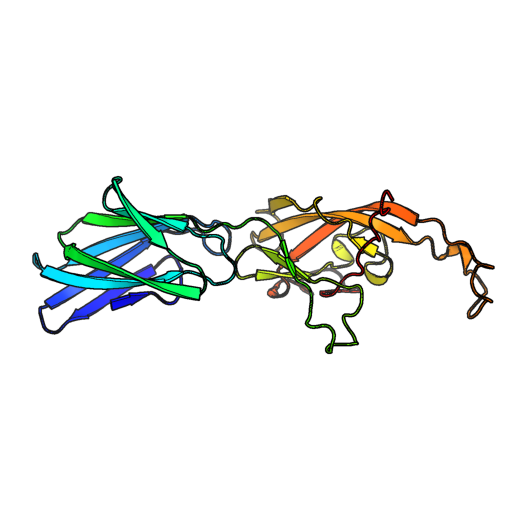11 7.967 19.647 1.00 96.75 86 GLY A C 1
ATOM 717 O O . GLY A 1 86 ? -19.304 8.874 18.993 1.00 96.75 86 GLY A O 1
ATOM 718 N N . ASP A 1 87 ? -19.114 7.266 20.547 1.00 98.44 87 ASP A N 1
ATOM 719 C CA . ASP A 1 87 ? -17.669 7.436 20.716 1.00 98.44 87 ASP A CA 1
ATOM 720 C C . ASP A 1 87 ? -16.929 7.105 19.410 1.00 98.44 87 ASP A C 1
ATOM 722 O O . ASP A 1 87 ? -17.181 6.077 18.777 1.00 98.44 87 ASP A O 1
ATOM 726 N N . VAL A 1 88 ? -15.956 7.938 19.036 1.00 98.62 88 VAL A N 1
ATOM 727 C CA . VAL A 1 88 ? -15.178 7.775 17.801 1.00 98.62 88 VAL A CA 1
ATOM 728 C C . VAL A 1 88 ? -13.692 7.676 18.108 1.00 98.62 88 VAL A C 1
ATOM 730 O O . VAL A 1 88 ? -13.107 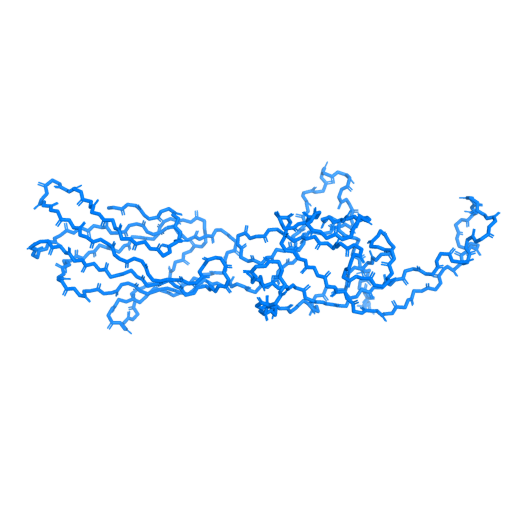8.558 18.736 1.00 98.62 88 VAL A O 1
ATOM 733 N N . VAL A 1 89 ? -13.060 6.615 17.607 1.00 98.44 89 VAL A N 1
ATOM 734 C CA . VAL A 1 89 ? -11.603 6.520 17.471 1.00 98.44 89 VAL A CA 1
ATOM 735 C C . VAL A 1 89 ? -11.219 6.962 16.073 1.00 98.44 89 VAL A C 1
ATOM 737 O O . VAL A 1 89 ? -11.737 6.434 15.093 1.00 98.44 89 VAL A O 1
ATOM 740 N N . ARG A 1 90 ? -10.266 7.881 15.969 1.00 98.44 90 ARG A N 1
ATOM 741 C CA . ARG A 1 90 ? -9.741 8.361 14.695 1.00 98.44 90 ARG A CA 1
ATOM 742 C C . ARG A 1 90 ? -8.234 8.179 14.636 1.00 98.44 90 ARG A C 1
ATOM 744 O O . ARG A 1 90 ? -7.522 8.452 15.597 1.00 98.44 90 ARG A O 1
ATOM 751 N N . THR A 1 91 ? -7.729 7.732 13.495 1.00 97.50 91 THR A N 1
ATOM 752 C CA . THR A 1 91 ? -6.291 7.686 13.224 1.00 97.50 91 THR A CA 1
ATOM 753 C C . THR A 1 91 ? -6.008 7.969 11.754 1.00 97.50 91 THR A C 1
ATOM 755 O O . THR A 1 91 ? -6.867 7.762 10.896 1.00 97.50 91 THR A O 1
ATOM 758 N N . ARG A 1 92 ? -4.809 8.475 11.458 1.00 96.88 92 ARG A N 1
ATOM 759 C CA . ARG A 1 92 ? -4.335 8.713 10.092 1.00 96.88 92 ARG A CA 1
ATOM 760 C C . ARG A 1 92 ? -2.986 8.035 9.897 1.00 96.88 92 ARG A C 1
ATOM 762 O O . ARG A 1 92 ? -2.001 8.437 10.512 1.00 96.88 92 ARG A O 1
ATOM 769 N N . PHE A 1 93 ? -2.952 7.030 9.030 1.00 97.31 93 PHE A N 1
ATOM 770 C CA . PHE A 1 93 ? -1.716 6.365 8.624 1.00 97.31 93 PHE A CA 1
ATOM 771 C C . PHE A 1 93 ? -0.983 7.165 7.543 1.00 97.31 93 PHE A C 1
ATOM 773 O O . PHE A 1 93 ? -1.610 7.830 6.714 1.00 97.31 93 PHE A O 1
ATOM 780 N N . ASP A 1 94 ? 0.349 7.097 7.552 1.00 96.62 94 ASP A N 1
ATOM 781 C CA . ASP A 1 94 ? 1.191 7.771 6.561 1.00 96.62 94 ASP A CA 1
ATOM 782 C C . ASP A 1 94 ? 1.204 6.984 5.250 1.00 96.62 94 ASP A C 1
ATOM 784 O O . ASP A 1 94 ? 1.923 5.997 5.113 1.00 96.62 94 ASP A O 1
ATOM 788 N N . MET A 1 95 ? 0.421 7.451 4.282 1.00 96.69 95 MET A N 1
ATOM 789 C CA . MET A 1 95 ? 0.317 6.860 2.949 1.00 96.69 95 MET A CA 1
ATOM 790 C C . MET A 1 95 ? 1.333 7.449 1.960 1.00 96.69 95 MET A C 1
ATOM 792 O O . MET A 1 95 ? 1.112 7.384 0.759 1.00 96.69 95 MET A O 1
ATOM 796 N N . SER A 1 96 ? 2.434 8.061 2.401 1.00 96.75 96 SER A N 1
ATOM 797 C CA . SER A 1 96 ? 3.451 8.555 1.462 1.00 96.75 96 SER A CA 1
ATOM 798 C C . SER A 1 96 ? 3.996 7.405 0.594 1.00 96.75 96 SER A C 1
ATOM 800 O O . SER A 1 96 ? 4.311 6.343 1.138 1.00 96.75 96 SER A O 1
ATOM 802 N N . PRO A 1 97 ? 4.131 7.571 -0.738 1.00 98.00 97 PRO A N 1
ATOM 803 C CA . PRO A 1 97 ? 4.749 6.552 -1.574 1.00 98.00 97 PRO A CA 1
ATOM 804 C C . PRO A 1 97 ? 6.225 6.381 -1.194 1.00 98.00 97 PRO A C 1
ATOM 806 O O . PRO A 1 97 ? 6.963 7.351 -1.023 1.00 98.00 97 PRO A O 1
ATOM 809 N N . THR A 1 98 ? 6.658 5.132 -1.065 1.00 97.75 98 THR A N 1
ATOM 810 C CA . THR A 1 98 ? 8.011 4.761 -0.635 1.00 97.75 98 THR A CA 1
ATOM 811 C C . THR A 1 98 ? 8.660 3.810 -1.627 1.00 97.75 98 THR A C 1
ATOM 813 O O . THR A 1 98 ? 7.976 2.977 -2.222 1.00 97.75 98 THR A O 1
ATOM 816 N N . LEU A 1 99 ? 9.984 3.892 -1.741 1.00 98.25 99 LEU A N 1
ATOM 817 C CA . LEU A 1 99 ? 10.797 2.841 -2.345 1.00 98.25 99 LEU A CA 1
ATOM 818 C C . LEU A 1 99 ? 11.139 1.798 -1.276 1.00 98.25 99 LEU A C 1
ATOM 820 O O . LEU A 1 99 ? 11.519 2.150 -0.160 1.00 98.25 99 LEU A O 1
ATOM 824 N N . VAL A 1 100 ? 10.982 0.525 -1.621 1.00 97.69 100 VAL A N 1
ATOM 825 C CA . VAL A 1 100 ? 11.282 -0.625 -0.768 1.00 97.69 100 VAL A CA 1
ATOM 826 C C . VAL A 1 100 ? 12.436 -1.394 -1.390 1.00 97.69 100 VAL A C 1
ATOM 828 O O . VAL A 1 100 ? 12.346 -1.835 -2.535 1.00 97.69 100 VAL A O 1
ATOM 831 N N . GLU A 1 101 ? 13.508 -1.568 -0.629 1.00 97.00 101 GLU A N 1
ATOM 832 C CA . GLU A 1 101 ? 14.660 -2.374 -1.025 1.00 97.00 101 GLU A CA 1
ATOM 833 C C . GLU A 1 101 ? 14.520 -3.810 -0.512 1.00 97.00 101 GLU A C 1
ATOM 835 O O . GLU A 1 101 ? 13.915 -4.072 0.532 1.00 97.00 101 GLU A O 1
ATOM 840 N N . ALA A 1 102 ? 15.084 -4.757 -1.257 1.00 97.62 102 ALA A N 1
ATOM 841 C CA . ALA A 1 102 ? 15.193 -6.135 -0.805 1.00 97.62 102 ALA A CA 1
ATOM 842 C C . ALA A 1 102 ? 16.430 -6.310 0.085 1.00 97.62 102 ALA A C 1
ATOM 844 O O . ALA A 1 102 ? 17.422 -5.594 -0.045 1.00 97.62 102 ALA A O 1
ATOM 845 N N . HIS A 1 103 ? 16.408 -7.326 0.948 1.00 97.81 103 HIS A N 1
ATOM 846 C CA . HIS A 1 103 ? 17.613 -7.741 1.660 1.00 97.81 103 HIS A CA 1
ATOM 847 C C . HIS A 1 103 ? 18.738 -8.079 0.652 1.00 97.81 103 HIS A C 1
ATOM 849 O O . HIS A 1 103 ? 18.450 -8.763 -0.332 1.00 97.81 103 HIS A O 1
ATOM 855 N N . PRO A 1 104 ? 20.018 -7.723 0.890 1.00 95.69 104 PRO A N 1
ATOM 856 C CA . PRO A 1 104 ? 21.100 -7.894 -0.096 1.00 95.69 104 PRO A CA 1
ATOM 857 C C . PRO A 1 104 ? 21.339 -9.329 -0.592 1.00 95.69 104 PRO A C 1
ATOM 859 O O . PRO A 1 104 ? 21.887 -9.542 -1.668 1.00 95.69 104 PRO A O 1
ATOM 862 N N . ARG A 1 105 ? 20.919 -10.338 0.183 1.00 97.31 105 ARG A N 1
ATOM 863 C CA . ARG A 1 105 ? 20.961 -11.757 -0.234 1.00 97.31 105 ARG A CA 1
ATOM 864 C C . ARG A 1 105 ? 19.911 -12.126 -1.292 1.00 97.31 105 ARG A C 1
ATOM 866 O O . ARG A 1 105 ? 20.003 -13.201 -1.872 1.00 97.31 105 ARG A O 1
ATOM 873 N N . VAL A 1 106 ? 18.937 -11.257 -1.562 1.00 98.00 106 VAL A N 1
ATOM 874 C CA . VAL A 1 106 ? 17.996 -11.388 -2.683 1.00 98.00 106 VAL A CA 1
ATOM 875 C C . VAL A 1 106 ? 18.672 -10.813 -3.926 1.00 98.00 106 VAL A C 1
ATOM 877 O O . VAL A 1 106 ? 18.393 -9.700 -4.369 1.00 98.00 106 VAL A O 1
ATOM 880 N N . THR A 1 107 ? 19.629 -11.567 -4.461 1.00 96.88 107 THR A N 1
ATOM 881 C CA . THR A 1 107 ? 20.576 -11.077 -5.474 1.00 96.88 107 THR A CA 1
ATOM 882 C C . THR A 1 107 ? 19.901 -10.613 -6.767 1.00 96.88 107 THR A C 1
ATOM 884 O O . THR A 1 107 ? 20.384 -9.666 -7.390 1.00 96.88 107 THR A O 1
ATOM 887 N N . CYS A 1 108 ? 18.749 -11.186 -7.132 1.00 96.56 108 CYS A N 1
ATOM 888 C CA . CYS A 1 108 ? 17.948 -10.757 -8.285 1.00 96.56 108 CYS A CA 1
ATOM 889 C C . CYS A 1 108 ? 17.426 -9.310 -8.184 1.00 96.56 108 CYS A C 1
ATOM 891 O O . CYS A 1 108 ? 17.160 -8.688 -9.213 1.00 96.56 108 CYS A O 1
ATOM 893 N N . ASN A 1 109 ? 17.347 -8.752 -6.970 1.00 97.56 109 ASN A N 1
ATOM 894 C CA . ASN A 1 109 ? 16.878 -7.391 -6.704 1.00 97.56 109 ASN A CA 1
ATOM 895 C C . ASN A 1 109 ? 18.014 -6.407 -6.383 1.00 97.56 109 ASN A C 1
ATOM 897 O O . ASN A 1 109 ? 17.761 -5.277 -5.971 1.00 97.56 109 ASN A O 1
ATOM 901 N N . THR A 1 110 ? 19.271 -6.803 -6.592 1.00 95.50 110 THR A N 1
ATOM 902 C CA . THR A 1 110 ? 20.425 -5.917 -6.384 1.00 95.50 110 THR A CA 1
ATOM 903 C C . THR A 1 110 ? 20.311 -4.670 -7.264 1.00 95.50 110 THR A C 1
ATOM 905 O O . THR A 1 110 ? 20.131 -4.774 -8.478 1.00 95.50 110 THR A O 1
ATOM 908 N N . GLY A 1 111 ? 20.421 -3.483 -6.658 1.00 95.44 111 GLY A N 1
ATOM 909 C CA . GLY A 1 111 ? 20.294 -2.201 -7.364 1.00 95.44 111 GLY A CA 1
ATOM 910 C C . GLY A 1 111 ? 18.875 -1.887 -7.854 1.00 95.44 111 GLY A C 1
ATOM 911 O O . GLY A 1 111 ? 18.709 -1.041 -8.737 1.00 95.44 111 GLY A O 1
ATOM 912 N N . ARG A 1 112 ? 17.861 -2.576 -7.317 1.00 98.06 112 ARG A N 1
ATOM 913 C CA . ARG A 1 112 ? 16.447 -2.386 -7.648 1.00 98.06 112 ARG A CA 1
ATOM 914 C C . ARG A 1 112 ? 15.631 -2.058 -6.401 1.00 98.06 112 ARG A C 1
ATOM 916 O O . ARG A 1 112 ? 15.986 -2.455 -5.295 1.00 98.06 112 ARG A O 1
ATOM 923 N N . ALA A 1 113 ? 14.498 -1.398 -6.603 1.00 98.25 113 ALA A N 1
ATOM 924 C CA . ALA A 1 113 ? 13.501 -1.158 -5.568 1.00 98.25 113 ALA A CA 1
ATOM 925 C C . ALA A 1 113 ? 12.089 -1.426 -6.093 1.00 98.25 113 ALA A C 1
ATOM 927 O O . ALA A 1 113 ? 11.836 -1.337 -7.294 1.00 98.25 113 ALA A O 1
ATOM 928 N N . ALA A 1 114 ? 11.173 -1.729 -5.179 1.00 98.69 114 ALA A N 1
ATOM 929 C CA . ALA A 1 114 ? 9.742 -1.764 -5.446 1.00 98.69 114 ALA A CA 1
ATOM 930 C C . ALA A 1 114 ? 9.082 -0.474 -4.950 1.00 98.69 114 ALA A C 1
ATOM 932 O O . ALA A 1 114 ? 9.473 0.080 -3.922 1.00 98.69 114 ALA A O 1
ATOM 933 N N . ILE A 1 115 ? 8.058 -0.003 -5.655 1.00 98.81 115 ILE A N 1
ATOM 934 C CA . ILE A 1 115 ? 7.248 1.135 -5.212 1.00 98.81 115 ILE A CA 1
ATOM 935 C C . ILE A 1 115 ? 6.107 0.609 -4.337 1.00 98.81 115 ILE A C 1
ATOM 937 O O . ILE A 1 115 ? 5.450 -0.379 -4.673 1.00 98.81 115 ILE A O 1
ATOM 941 N N . ARG A 1 116 ? 5.856 1.276 -3.209 1.00 98.56 116 ARG A N 1
ATOM 942 C CA . ARG A 1 116 ? 4.752 0.965 -2.296 1.00 98.56 116 ARG A CA 1
ATOM 943 C C . ARG A 1 116 ? 4.000 2.232 -1.908 1.00 98.56 116 ARG A C 1
ATOM 945 O O . ARG A 1 116 ? 4.634 3.222 -1.557 1.00 98.56 116 ARG A O 1
ATOM 952 N N . TYR A 1 117 ? 2.673 2.166 -1.887 1.00 98.31 117 TYR A N 1
ATOM 953 C CA . TYR A 1 117 ? 1.790 3.188 -1.319 1.00 98.31 117 TYR A CA 1
ATOM 954 C C . TYR A 1 117 ? 0.841 2.510 -0.328 1.00 98.31 117 TYR A C 1
ATOM 956 O O . TYR A 1 117 ? 0.025 1.663 -0.700 1.00 98.31 117 TYR A O 1
ATOM 964 N N . GLY A 1 118 ? 1.006 2.820 0.959 1.00 97.75 118 GLY A N 1
ATOM 965 C CA . GLY A 1 118 ? 0.305 2.124 2.035 1.00 97.75 118 GLY A CA 1
ATOM 966 C C . GLY A 1 118 ? 0.498 0.598 1.979 1.00 97.75 118 GLY A C 1
ATOM 967 O O . GLY A 1 118 ? 1.639 0.128 1.956 1.00 97.75 118 GLY A O 1
ATOM 968 N N . PRO A 1 119 ? -0.585 -0.205 1.948 1.00 98.00 119 PRO A N 1
ATOM 969 C CA . PRO A 1 119 ? -0.494 -1.664 1.866 1.00 98.00 119 PRO A CA 1
ATOM 970 C C . PRO A 1 119 ? -0.222 -2.195 0.451 1.00 98.00 119 PRO A C 1
ATOM 972 O O . PRO A 1 119 ? -0.049 -3.402 0.295 1.00 98.00 119 PRO A O 1
ATOM 975 N N . LEU A 1 120 ? -0.248 -1.342 -0.577 1.00 98.62 120 LEU A N 1
ATOM 976 C CA . LEU A 1 120 ? -0.223 -1.770 -1.971 1.00 98.62 120 LEU A CA 1
ATOM 977 C C . LEU A 1 120 ? 1.189 -1.691 -2.549 1.00 98.62 120 LEU A C 1
ATOM 979 O O . LEU A 1 120 ? 1.864 -0.665 -2.445 1.00 98.62 120 LEU A O 1
ATOM 983 N N . VAL A 1 121 ? 1.604 -2.776 -3.200 1.00 98.81 121 VAL A N 1
ATOM 984 C CA . VAL A 1 121 ? 2.781 -2.816 -4.075 1.00 98.81 121 VAL A CA 1
ATOM 985 C C . VAL A 1 121 ? 2.375 -2.335 -5.463 1.00 98.81 121 VAL A C 1
ATOM 987 O O . VAL A 1 121 ? 1.276 -2.638 -5.930 1.00 98.81 121 VAL A O 1
ATOM 990 N N . TYR A 1 122 ? 3.259 -1.581 -6.106 1.00 98.88 122 TYR A N 1
ATOM 991 C CA . TYR A 1 122 ? 3.047 -0.983 -7.417 1.00 98.88 122 TYR A CA 1
ATOM 992 C C . TYR A 1 122 ? 3.943 -1.628 -8.471 1.00 98.88 122 TYR A C 1
ATOM 994 O O . TYR A 1 122 ? 4.974 -2.226 -8.156 1.00 98.88 122 TYR A O 1
ATOM 1002 N N . CYS A 1 123 ? 3.546 -1.475 -9.728 1.00 98.88 123 CYS A N 1
ATOM 1003 C CA . CYS A 1 123 ? 4.317 -1.878 -10.894 1.00 98.88 123 CYS A CA 1
ATOM 1004 C C . CYS A 1 123 ? 4.261 -0.794 -11.973 1.00 98.88 123 CYS A C 1
ATOM 1006 O O . CYS A 1 123 ? 3.326 0.009 -12.002 1.00 98.88 123 CYS A O 1
ATOM 1008 N N . LEU A 1 124 ? 5.267 -0.773 -12.843 1.00 98.81 124 LEU A N 1
ATOM 1009 C CA . LEU A 1 124 ? 5.231 -0.008 -14.085 1.00 98.81 124 LEU A CA 1
ATOM 1010 C C . LEU A 1 124 ? 4.744 -0.954 -15.181 1.00 98.81 124 LEU A C 1
ATOM 1012 O O . LEU A 1 124 ? 5.306 -2.038 -15.343 1.00 98.81 124 LEU A O 1
ATOM 1016 N N . GLU A 1 125 ? 3.711 -0.544 -15.907 1.00 98.62 125 GLU A N 1
ATOM 1017 C CA . GLU A 1 125 ? 3.153 -1.254 -17.060 1.00 98.62 125 GLU A CA 1
ATOM 1018 C C . GLU A 1 125 ? 3.421 -0.430 -18.323 1.00 98.62 125 GLU A C 1
ATOM 1020 O O . GLU A 1 125 ? 3.335 0.801 -18.291 1.00 98.62 125 GLU A O 1
ATOM 1025 N N . GLN A 1 126 ? 3.742 -1.096 -19.434 1.00 98.44 126 GLN A N 1
ATOM 1026 C CA . GLN A 1 126 ? 4.035 -0.421 -20.703 1.00 98.44 126 GLN A CA 1
ATOM 1027 C C . GLN A 1 126 ? 2.905 0.509 -21.164 1.00 98.44 126 GLN A C 1
ATOM 1029 O O . GLN A 1 126 ? 3.180 1.562 -21.725 1.00 98.44 126 GLN A O 1
ATOM 1034 N N . ALA A 1 127 ? 1.647 0.159 -20.879 1.00 97.88 127 ALA A N 1
ATOM 1035 C CA . ALA A 1 127 ? 0.474 0.953 -21.247 1.00 97.88 127 ALA A CA 1
ATOM 1036 C C . ALA A 1 127 ? 0.487 2.392 -20.684 1.00 97.88 127 ALA A C 1
ATOM 1038 O O . ALA A 1 127 ? -0.171 3.265 -21.241 1.00 97.88 127 ALA A O 1
ATOM 1039 N N . ASP A 1 128 ? 1.231 2.657 -19.602 1.00 97.62 128 ASP A N 1
ATOM 1040 C CA . ASP A 1 128 ? 1.334 3.993 -18.992 1.00 97.62 128 ASP A CA 1
ATOM 1041 C C . ASP A 1 128 ? 2.661 4.715 -19.262 1.00 97.62 128 ASP A C 1
ATOM 1043 O O . ASP A 1 128 ? 2.857 5.838 -18.791 1.00 97.62 128 ASP A O 1
ATOM 1047 N N . ASN A 1 129 ? 3.613 4.059 -19.925 1.00 98.12 129 ASN A N 1
ATOM 1048 C CA . ASN A 1 129 ? 4.991 4.529 -20.007 1.00 98.12 129 ASN A CA 1
ATOM 1049 C C . ASN A 1 129 ? 5.462 4.502 -21.463 1.00 98.12 129 ASN A C 1
ATOM 1051 O O . ASN A 1 129 ? 5.419 3.468 -22.118 1.00 98.12 129 ASN A O 1
ATOM 1055 N N . GLU A 1 130 ? 5.932 5.641 -21.975 1.00 95.75 130 GLU A N 1
ATOM 1056 C CA . GLU A 1 130 ? 6.348 5.770 -23.383 1.00 95.75 130 GLU A CA 1
ATOM 1057 C C . GLU A 1 130 ? 7.609 4.957 -23.714 1.00 95.75 130 GLU A C 1
ATOM 1059 O O . GLU A 1 130 ? 7.789 4.495 -24.838 1.00 95.75 130 GLU A O 1
ATOM 1064 N N . HIS A 1 131 ? 8.487 4.777 -22.728 1.00 95.69 131 HIS A N 1
ATOM 1065 C CA . HIS A 1 131 ? 9.717 3.999 -22.850 1.00 95.69 131 HIS A CA 1
ATOM 1066 C C . HIS A 1 131 ? 9.511 2.566 -22.360 1.00 95.69 131 HIS A C 1
ATOM 1068 O O . HIS A 1 131 ? 8.641 2.322 -21.520 1.00 95.69 131 HIS A O 1
ATOM 1074 N N . ASP A 1 132 ? 10.333 1.629 -22.844 1.00 96.69 132 ASP A N 1
ATOM 1075 C CA . ASP A 1 132 ? 10.340 0.266 -22.310 1.00 96.69 132 ASP A CA 1
ATOM 1076 C C . ASP A 1 132 ? 10.592 0.320 -20.799 1.00 96.69 132 ASP A C 1
ATOM 1078 O O . ASP A 1 132 ? 11.603 0.851 -20.326 1.00 96.69 132 ASP A O 1
ATOM 1082 N N . VAL A 1 133 ? 9.648 -0.210 -20.024 1.00 97.75 133 VAL A N 1
ATOM 1083 C CA . VAL A 1 133 ? 9.710 -0.169 -18.559 1.00 97.75 133 VAL A CA 1
ATOM 1084 C C . VAL A 1 133 ? 10.929 -0.912 -17.998 1.00 97.75 133 VAL A C 1
ATOM 1086 O O . VAL A 1 133 ? 11.344 -0.642 -16.869 1.00 97.75 133 VAL A O 1
ATOM 1089 N N . TRP A 1 134 ? 11.542 -1.819 -18.764 1.00 97.00 134 TRP A N 1
ATOM 1090 C CA . TRP A 1 134 ? 12.781 -2.508 -18.392 1.00 97.00 134 TRP A CA 1
ATOM 1091 C C . TRP A 1 134 ? 14.040 -1.645 -18.549 1.00 97.00 134 TRP A C 1
ATOM 1093 O O . TRP A 1 134 ? 15.054 -1.925 -17.894 1.00 97.00 134 TRP A O 1
ATOM 1103 N N . ASP A 1 135 ? 13.959 -0.575 -19.341 1.00 95.94 135 ASP A N 1
ATOM 1104 C CA . ASP A 1 135 ? 15.036 0.393 -19.573 1.00 95.94 135 ASP A CA 1
ATOM 1105 C C . ASP A 1 135 ? 14.975 1.603 -18.629 1.00 95.94 135 ASP A C 1
ATOM 1107 O O . ASP A 1 135 ? 15.851 2.475 -18.666 1.00 95.94 135 ASP A O 1
ATOM 1111 N N . LEU A 1 136 ? 13.980 1.642 -17.740 1.00 97.44 136 LEU A N 1
ATOM 1112 C CA . LEU A 1 136 ? 13.811 2.697 -16.749 1.00 97.44 136 LEU A CA 1
ATOM 1113 C C . LEU A 1 136 ? 14.629 2.443 -15.475 1.00 97.44 136 LEU A C 1
ATOM 1115 O O . LEU A 1 136 ? 14.648 1.348 -14.901 1.00 97.44 136 LEU A O 1
ATOM 1119 N N . ALA A 1 137 ? 15.253 3.511 -14.978 1.00 97.50 137 ALA A N 1
ATOM 1120 C CA . ALA A 1 137 ? 15.842 3.579 -13.647 1.00 97.50 137 ALA A CA 1
ATOM 1121 C C . ALA A 1 137 ? 15.210 4.721 -12.839 1.00 97.50 137 ALA A C 1
ATOM 1123 O O . ALA A 1 137 ? 15.405 5.892 -13.154 1.00 97.50 137 ALA A O 1
ATOM 1124 N N . VAL A 1 138 ? 14.457 4.399 -11.788 1.00 97.81 138 VAL A N 1
ATOM 1125 C CA . VAL A 1 138 ? 13.724 5.380 -10.975 1.00 97.81 138 VAL A CA 1
ATOM 1126 C C . VAL A 1 138 ? 14.682 6.278 -10.195 1.00 97.81 138 VAL A C 1
ATOM 1128 O O . VAL A 1 138 ? 15.646 5.803 -9.592 1.00 97.81 138 VAL A O 1
ATOM 1131 N N . VAL A 1 139 ? 14.386 7.580 -10.178 1.00 97.62 139 VAL A N 1
ATOM 1132 C CA . VAL A 1 139 ? 15.096 8.596 -9.395 1.00 97.62 139 VAL A CA 1
ATOM 1133 C C . VAL A 1 139 ? 14.467 8.687 -7.996 1.00 97.62 139 VAL A C 1
ATOM 1135 O O . VAL A 1 139 ? 13.308 9.108 -7.873 1.00 97.62 139 VAL A O 1
ATOM 1138 N N . PRO A 1 140 ? 15.193 8.321 -6.920 1.00 96.44 140 PRO A N 1
ATOM 1139 C CA . PRO A 1 140 ? 14.670 8.396 -5.556 1.00 96.44 140 PRO A CA 1
ATOM 1140 C C . PRO A 1 140 ? 14.237 9.809 -5.154 1.00 96.44 140 PRO A C 1
ATOM 1142 O O . PRO A 1 140 ? 14.827 10.797 -5.582 1.00 96.44 140 PRO A O 1
ATOM 1145 N N . GLY A 1 141 ? 13.223 9.901 -4.289 1.00 96.06 141 GLY A N 1
ATOM 1146 C CA . GLY A 1 141 ? 12.738 11.178 -3.748 1.00 96.06 141 GLY A CA 1
ATOM 1147 C C . GLY A 1 141 ? 11.793 11.962 -4.665 1.00 96.06 141 GLY A C 1
ATOM 1148 O O . GLY A 1 141 ? 11.398 13.067 -4.316 1.00 96.06 141 GLY A O 1
ATOM 1149 N N . THR A 1 142 ? 11.405 11.400 -5.814 1.00 97.69 142 THR A N 1
ATOM 1150 C CA . THR A 1 142 ? 10.529 12.069 -6.798 1.00 97.69 142 THR A CA 1
ATOM 1151 C C . THR A 1 142 ? 9.094 11.532 -6.819 1.00 97.69 142 THR A C 1
ATOM 1153 O O . THR A 1 142 ? 8.276 11.996 -7.614 1.00 97.69 142 THR A O 1
ATOM 1156 N N . LEU A 1 143 ? 8.784 10.550 -5.962 1.00 98.50 143 LEU A N 1
ATOM 1157 C CA . LEU A 1 143 ? 7.493 9.865 -5.952 1.00 98.50 143 LEU A CA 1
ATOM 1158 C C . LEU A 1 143 ? 6.365 10.777 -5.466 1.00 98.50 143 LEU A C 1
ATOM 1160 O O . LEU A 1 143 ? 6.481 11.427 -4.427 1.00 98.50 143 LEU A O 1
ATOM 1164 N N . ARG A 1 144 ? 5.236 10.742 -6.170 1.00 98.44 144 ARG A N 1
ATOM 1165 C CA . ARG A 1 144 ? 3.996 11.425 -5.793 1.00 98.44 144 ARG A CA 1
ATOM 1166 C C . ARG A 1 144 ? 2.787 10.554 -6.103 1.00 98.44 144 ARG A C 1
ATOM 1168 O O . ARG A 1 144 ? 2.752 9.878 -7.126 1.00 98.44 144 ARG A O 1
ATOM 1175 N N . ALA A 1 145 ? 1.810 10.567 -5.207 1.00 98.31 145 ALA A N 1
ATOM 1176 C CA . ALA A 1 145 ? 0.570 9.820 -5.357 1.00 98.31 145 ALA A CA 1
ATOM 1177 C C . ALA A 1 145 ? -0.521 10.709 -5.967 1.00 98.31 145 ALA A C 1
ATOM 1179 O O . ALA A 1 145 ? -0.654 11.871 -5.586 1.00 98.31 145 ALA A O 1
ATOM 1180 N N . GLU A 1 146 ? -1.311 10.159 -6.884 1.00 98.06 146 GLU A N 1
ATOM 1181 C CA . GLU A 1 146 ? -2.376 10.868 -7.596 1.00 98.06 146 GLU A CA 1
ATOM 1182 C C . GLU A 1 146 ? -3.617 9.976 -7.698 1.00 98.06 146 GLU A C 1
ATOM 1184 O O . GLU A 1 146 ? -3.547 8.859 -8.208 1.00 98.06 146 GLU A O 1
ATOM 1189 N N . TRP A 1 147 ? -4.766 10.452 -7.212 1.00 98.06 147 TRP A N 1
ATOM 1190 C CA . TRP A 1 147 ? -6.034 9.743 -7.386 1.00 98.06 147 TRP A CA 1
ATOM 1191 C C . TRP A 1 147 ? -6.509 9.847 -8.839 1.00 98.06 147 TRP A C 1
ATOM 1193 O O . TRP A 1 147 ? -6.677 10.948 -9.360 1.00 98.06 147 TRP A O 1
ATOM 1203 N N . ARG A 1 148 ? -6.761 8.699 -9.468 1.00 97.88 148 ARG A N 1
ATOM 1204 C CA . ARG A 1 148 ? -7.210 8.555 -10.854 1.00 97.88 148 ARG A CA 1
ATOM 1205 C C . ARG A 1 148 ? -8.544 7.806 -10.891 1.00 97.88 148 ARG A C 1
ATOM 1207 O O . ARG A 1 148 ? -8.542 6.577 -10.948 1.00 97.88 148 ARG A O 1
ATOM 1214 N N . PRO A 1 149 ? -9.689 8.515 -10.814 1.00 97.19 149 PRO A N 1
ATOM 1215 C CA . PRO A 1 149 ? -11.016 7.890 -10.791 1.00 97.19 149 PRO A CA 1
ATOM 1216 C C . PRO A 1 149 ? -11.379 7.197 -12.114 1.00 97.19 149 PRO A C 1
ATOM 1218 O O . PRO A 1 149 ? -12.208 6.295 -12.130 1.00 97.19 149 PRO A O 1
ATOM 1221 N N . ASP A 1 150 ? -10.759 7.631 -13.206 1.00 96.56 150 ASP A N 1
ATOM 1222 C CA . ASP A 1 150 ? -10.955 7.185 -14.584 1.00 96.56 150 ASP A CA 1
ATOM 1223 C C . ASP A 1 150 ? -10.079 5.981 -14.973 1.00 96.56 150 ASP A C 1
ATOM 1225 O O . ASP A 1 150 ? -10.262 5.399 -16.039 1.00 96.56 150 ASP A O 1
ATOM 1229 N N . LEU A 1 151 ? -9.139 5.585 -14.111 1.00 96.25 151 LEU A N 1
ATOM 1230 C CA . LEU A 1 151 ? -8.179 4.519 -14.377 1.00 96.25 151 LEU A CA 1
ATOM 1231 C C . LEU A 1 151 ? -8.498 3.283 -13.530 1.00 96.25 151 LEU A C 1
ATOM 1233 O O . LEU A 1 151 ? -8.555 3.375 -12.305 1.00 96.25 151 LEU A O 1
ATOM 1237 N N . LEU A 1 152 ? -8.659 2.122 -14.176 1.00 96.69 152 LEU A N 1
ATOM 1238 C CA . LEU A 1 152 ? -8.724 0.802 -13.521 1.00 96.69 152 LEU A CA 1
ATOM 1239 C C . LEU A 1 152 ? -9.756 0.720 -12.373 1.00 96.69 152 LEU A C 1
ATOM 1241 O O . LEU A 1 152 ? -9.497 0.135 -11.323 1.00 96.69 152 LEU A O 1
ATOM 1245 N N . GLY A 1 153 ? -10.931 1.332 -12.566 1.00 95.69 153 GLY A N 1
ATOM 1246 C CA . GLY A 1 153 ? -12.009 1.351 -11.568 1.00 95.69 153 GLY A CA 1
ATOM 1247 C C . GLY A 1 153 ? -11.799 2.331 -10.407 1.00 95.69 153 GLY A C 1
ATOM 1248 O O . GLY A 1 153 ? -12.519 2.255 -9.412 1.00 95.69 153 GLY A O 1
ATOM 1249 N N . GLY A 1 154 ? -10.840 3.250 -10.527 1.00 97.50 154 GLY A N 1
ATOM 1250 C CA . GLY A 1 154 ? -10.503 4.233 -9.507 1.00 97.50 154 GLY A CA 1
ATOM 1251 C C . GLY A 1 154 ? -9.343 3.763 -8.639 1.00 97.50 154 GLY A C 1
ATOM 1252 O O . GLY A 1 154 ? -9.536 3.035 -7.663 1.00 97.50 154 GLY A O 1
ATOM 1253 N N . VAL A 1 155 ? -8.137 4.223 -8.965 1.00 98.38 155 VAL A N 1
ATOM 1254 C CA . VAL A 1 155 ? -6.908 3.861 -8.246 1.00 98.38 155 VAL A CA 1
ATOM 1255 C C . VAL A 1 155 ? -6.102 5.093 -7.863 1.00 98.38 155 VAL A C 1
ATOM 1257 O O . VAL A 1 155 ? -6.198 6.148 -8.484 1.00 98.38 155 VAL A O 1
ATOM 1260 N N . VAL A 1 156 ? -5.251 4.963 -6.849 1.00 98.56 156 VAL A N 1
ATOM 1261 C CA . VAL A 1 156 ? -4.127 5.889 -6.682 1.00 98.56 156 VAL A CA 1
ATOM 1262 C C . VAL A 1 156 ? -3.005 5.426 -7.607 1.00 98.56 156 VAL A C 1
ATOM 1264 O O . VAL A 1 156 ? -2.491 4.327 -7.418 1.00 98.56 156 VAL A O 1
ATOM 1267 N N . ALA A 1 157 ? -2.616 6.243 -8.581 1.00 98.56 157 ALA A N 1
ATOM 1268 C CA . ALA A 1 157 ? -1.394 6.060 -9.356 1.00 98.56 157 ALA A CA 1
ATOM 1269 C C . ALA A 1 157 ? -0.204 6.687 -8.611 1.00 98.56 157 ALA A C 1
ATOM 1271 O O . ALA A 1 157 ? -0.367 7.665 -7.878 1.00 98.56 157 ALA A O 1
ATOM 1272 N N . VAL A 1 158 ? 0.998 6.146 -8.800 1.00 98.81 158 VAL A N 1
ATOM 1273 C CA . VAL A 1 158 ? 2.237 6.756 -8.299 1.00 98.81 158 VAL A CA 1
ATOM 1274 C C . VAL A 1 158 ? 3.063 7.220 -9.486 1.00 98.81 158 VAL A C 1
ATOM 1276 O O . VAL A 1 158 ? 3.449 6.414 -10.325 1.00 98.81 158 VAL A O 1
ATOM 1279 N N . LYS A 1 159 ? 3.352 8.517 -9.543 1.00 98.69 159 LYS A N 1
ATOM 1280 C CA . LYS A 1 159 ? 4.219 9.119 -10.556 1.00 98.69 159 LYS A CA 1
ATOM 1281 C C . LYS A 1 159 ? 5.577 9.465 -9.970 1.00 98.69 159 LYS A C 1
ATOM 1283 O O . LYS A 1 159 ? 5.705 9.679 -8.764 1.00 98.69 159 LYS A O 1
ATOM 1288 N N . GLY A 1 160 ? 6.581 9.579 -10.824 1.00 98.25 160 GLY A N 1
ATOM 1289 C CA . GLY A 1 160 ? 7.911 10.030 -10.439 1.00 98.25 160 GLY A CA 1
ATOM 1290 C C . GLY A 1 160 ? 8.801 10.243 -11.651 1.00 98.25 160 GLY A C 1
ATOM 1291 O O . GLY A 1 160 ? 8.356 10.128 -12.790 1.00 98.25 160 GLY A 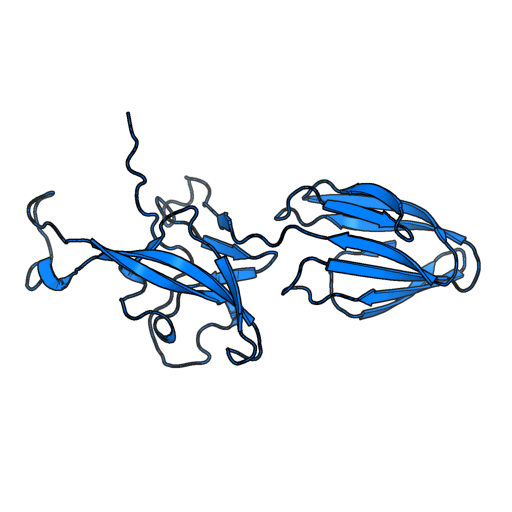O 1
ATOM 1292 N N . LYS A 1 161 ? 10.070 10.551 -11.398 1.00 98.38 161 LYS A N 1
ATOM 1293 C CA . LYS A 1 161 ? 11.081 10.689 -12.446 1.00 98.38 161 LYS A CA 1
ATOM 1294 C C . LYS A 1 161 ? 11.881 9.400 -12.583 1.00 98.38 161 LYS A C 1
ATOM 1296 O O . LYS A 1 161 ? 12.203 8.752 -11.585 1.00 98.38 161 LYS A O 1
ATOM 1301 N N . ALA A 1 162 ? 12.237 9.054 -13.810 1.00 98.19 162 ALA A N 1
ATOM 1302 C CA . ALA A 1 162 ? 13.139 7.962 -14.136 1.00 98.19 162 ALA A CA 1
ATOM 1303 C C . ALA A 1 162 ? 14.167 8.414 -15.177 1.00 98.19 162 ALA A C 1
ATOM 1305 O O . ALA A 1 162 ? 13.963 9.390 -15.889 1.00 98.19 162 ALA A O 1
ATOM 1306 N N . LEU A 1 163 ? 15.279 7.694 -15.260 1.00 97.56 163 LEU A N 1
ATOM 1307 C CA . LEU A 1 163 ? 16.216 7.766 -16.367 1.00 97.56 163 LEU A CA 1
ATOM 1308 C C . LEU A 1 163 ? 15.888 6.632 -17.340 1.00 97.56 163 LEU A C 1
ATOM 1310 O O . LEU A 1 163 ? 16.019 5.466 -16.968 1.00 97.56 163 LEU A O 1
ATOM 1314 N N . ALA A 1 164 ? 15.463 6.969 -18.555 1.00 96.62 164 ALA A N 1
ATOM 1315 C CA . ALA A 1 164 ? 15.274 6.018 -19.644 1.00 96.62 164 ALA A CA 1
ATOM 1316 C C . ALA A 1 164 ? 16.582 5.868 -20.424 1.00 96.62 164 ALA A C 1
ATOM 1318 O O . ALA A 1 164 ? 17.138 6.867 -20.894 1.00 96.62 164 ALA A O 1
ATOM 1319 N N . LEU A 1 165 ? 17.086 4.639 -20.542 1.00 93.56 165 LEU A N 1
ATOM 1320 C CA . LEU A 1 165 ? 18.266 4.340 -21.351 1.00 93.56 165 LEU A CA 1
ATOM 1321 C C . LEU A 1 165 ? 17.910 4.350 -22.840 1.00 93.56 165 LEU A C 1
ATOM 1323 O O . LEU A 1 165 ? 16.973 3.686 -23.267 1.00 93.56 165 LEU A O 1
ATOM 1327 N N . ASP A 1 166 ? 18.695 5.068 -23.639 1.00 90.50 166 ASP A N 1
ATOM 1328 C CA . ASP A 1 166 ? 18.587 5.023 -25.093 1.00 90.50 166 ASP A CA 1
ATOM 1329 C C . ASP A 1 166 ? 19.351 3.807 -25.634 1.00 90.50 166 ASP A C 1
ATOM 1331 O O . ASP A 1 166 ? 20.573 3.827 -25.833 1.00 90.50 166 ASP A O 1
ATOM 1335 N N . THR A 1 167 ? 18.620 2.714 -25.842 1.00 90.06 167 THR A N 1
ATOM 1336 C CA . THR A 1 167 ? 19.173 1.447 -26.328 1.00 90.06 167 THR A CA 1
ATOM 1337 C C . THR A 1 167 ? 19.534 1.478 -27.814 1.00 90.06 167 THR A C 1
ATOM 1339 O O . THR A 1 167 ? 20.236 0.578 -28.274 1.00 90.06 167 THR A O 1
ATOM 1342 N N . SER A 1 168 ? 19.193 2.538 -28.562 1.00 91.19 168 SER A N 1
ATOM 1343 C CA . SER A 1 168 ? 19.617 2.682 -29.965 1.00 91.19 168 SER A CA 1
ATOM 1344 C C . SER A 1 168 ? 21.142 2.760 -30.121 1.00 91.19 168 SER A C 1
ATOM 1346 O O . SER A 1 168 ? 21.683 2.317 -31.133 1.00 91.19 168 SER A O 1
ATOM 1348 N N . ALA A 1 169 ? 21.860 3.207 -29.081 1.00 90.56 169 ALA A N 1
ATOM 1349 C CA . ALA A 1 169 ? 23.325 3.179 -29.027 1.00 90.56 169 ALA A CA 1
ATOM 1350 C C . ALA A 1 169 ? 23.917 1.752 -29.114 1.00 90.56 169 ALA A C 1
ATOM 1352 O O . ALA A 1 169 ? 25.101 1.590 -29.423 1.00 90.56 169 ALA A O 1
ATOM 1353 N N . TRP A 1 170 ? 23.100 0.727 -28.852 1.00 92.69 170 TRP A N 1
ATOM 1354 C CA . TRP A 1 170 ? 23.443 -0.693 -28.951 1.00 92.69 170 TRP A CA 1
ATOM 1355 C C . TRP A 1 170 ? 22.978 -1.344 -30.263 1.00 92.69 170 TRP A C 1
ATOM 1357 O O . TRP A 1 170 ? 23.127 -2.554 -30.427 1.00 92.69 170 TRP A O 1
ATOM 1367 N N . ALA A 1 171 ? 22.435 -0.585 -31.222 1.00 93.38 171 ALA A N 1
ATOM 1368 C CA . ALA A 1 171 ? 21.978 -1.141 -32.495 1.00 93.38 171 ALA A CA 1
ATOM 1369 C C . ALA A 1 171 ? 23.093 -1.944 -33.196 1.00 93.38 171 ALA A C 1
ATOM 1371 O O . ALA A 1 171 ? 24.197 -1.447 -33.426 1.00 93.38 171 ALA A O 1
ATOM 1372 N N . GLY A 1 172 ? 22.807 -3.212 -33.510 1.00 94.06 172 GLY A N 1
ATOM 1373 C CA . GLY A 1 172 ? 23.765 -4.137 -34.128 1.00 94.06 172 GLY A CA 1
ATOM 1374 C C . GLY A 1 172 ? 24.863 -4.672 -33.196 1.00 94.06 172 GLY A C 1
ATOM 1375 O O . GLY A 1 172 ? 25.758 -5.369 -33.667 1.00 94.06 172 GLY A O 1
ATOM 1376 N N . LYS A 1 173 ? 24.812 -4.378 -31.888 1.00 94.00 173 LYS A N 1
ATOM 1377 C CA . LYS A 1 173 ? 25.809 -4.798 -30.893 1.00 94.00 173 LYS A CA 1
ATOM 1378 C C . LYS A 1 173 ? 25.145 -5.569 -29.756 1.00 94.00 173 LYS A C 1
ATOM 1380 O O . LYS A 1 173 ? 24.434 -4.992 -28.943 1.00 94.00 173 LYS A O 1
ATOM 1385 N N . LEU A 1 174 ? 25.424 -6.869 -29.656 1.00 94.06 174 LEU A N 1
ATOM 1386 C CA . LEU A 1 174 ? 24.962 -7.678 -28.521 1.00 94.06 174 LEU A CA 1
ATOM 1387 C C . LEU A 1 174 ? 25.897 -7.561 -27.304 1.00 94.06 174 LEU A C 1
ATOM 1389 O O . LEU A 1 174 ? 25.438 -7.560 -26.165 1.00 94.06 174 LEU A O 1
ATOM 1393 N N . TYR A 1 175 ? 27.205 -7.429 -27.547 1.00 94.69 175 TYR A N 1
ATOM 1394 C CA . TYR A 1 175 ? 28.238 -7.319 -26.516 1.00 94.69 175 TYR A CA 1
ATOM 1395 C C . TYR A 1 175 ? 29.252 -6.238 -26.897 1.00 94.69 175 TYR A C 1
ATOM 1397 O O . TYR A 1 175 ? 29.587 -6.092 -28.072 1.00 94.69 175 TYR A O 1
ATOM 1405 N N . ALA A 1 176 ? 29.761 -5.505 -25.906 1.00 94.12 176 ALA A N 1
ATOM 1406 C CA . ALA A 1 176 ? 30.847 -4.544 -26.075 1.00 94.12 176 ALA A CA 1
ATOM 1407 C C . ALA A 1 176 ? 31.706 -4.484 -24.797 1.00 94.12 176 ALA A C 1
ATOM 1409 O O . ALA A 1 176 ? 31.161 -4.638 -23.697 1.00 94.12 176 ALA A O 1
ATOM 1410 N N . PRO A 1 177 ? 33.026 -4.253 -24.908 1.00 95.56 177 PRO A N 1
ATOM 1411 C CA . PRO A 1 177 ? 33.879 -3.893 -23.783 1.00 95.56 177 PRO A CA 1
ATOM 1412 C C . PRO A 1 177 ? 33.284 -2.773 -22.920 1.00 95.56 177 PRO A C 1
ATOM 1414 O O . PRO A 1 177 ? 32.645 -1.836 -23.410 1.00 95.56 177 PRO A O 1
ATOM 1417 N N . LEU A 1 178 ? 33.516 -2.859 -21.608 1.00 92.75 178 LEU A N 1
ATOM 1418 C CA . LEU A 1 178 ? 33.006 -1.881 -20.652 1.00 92.75 178 LEU A CA 1
ATOM 1419 C C . LEU A 1 178 ? 33.496 -0.468 -21.007 1.00 92.75 178 LEU A C 1
ATOM 1421 O O . LEU A 1 178 ? 34.696 -0.210 -21.050 1.00 92.75 178 LEU A O 1
ATOM 1425 N N . GLY A 1 179 ? 32.552 0.452 -21.215 1.00 89.50 179 GLY A N 1
ATOM 1426 C CA . GLY A 1 179 ? 32.823 1.857 -21.533 1.00 89.50 179 GLY A CA 1
ATOM 1427 C C . GLY A 1 179 ? 32.864 2.195 -23.027 1.00 89.50 179 GLY A C 1
ATOM 1428 O O . GLY A 1 179 ? 32.875 3.383 -23.353 1.00 89.50 179 GLY A O 1
ATOM 1429 N N . GLU A 1 180 ? 32.834 1.198 -23.919 1.00 92.56 180 GLU A N 1
ATOM 1430 C CA . GLU A 1 180 ? 32.845 1.416 -25.373 1.00 92.56 180 GLU A CA 1
ATOM 1431 C C . GLU A 1 180 ? 31.506 1.963 -25.884 1.00 92.56 180 GLU A C 1
ATOM 1433 O O . GLU A 1 180 ? 31.468 2.917 -26.660 1.00 92.56 180 GLU A O 1
ATOM 1438 N N . VAL A 1 181 ? 30.391 1.398 -25.415 1.00 89.94 181 VAL A N 1
ATOM 1439 C CA . VAL A 1 181 ? 29.053 1.915 -25.717 1.00 89.94 181 VAL A CA 1
ATOM 1440 C C . VAL A 1 181 ? 28.602 2.819 -24.580 1.00 89.94 181 VAL A C 1
ATOM 1442 O O . VAL A 1 181 ? 28.450 2.389 -23.436 1.00 89.94 181 VAL A O 1
ATOM 1445 N N . ARG A 1 182 ? 28.361 4.090 -24.901 1.00 87.56 182 ARG A N 1
ATOM 1446 C CA . ARG A 1 182 ? 27.753 5.059 -23.987 1.00 87.56 182 ARG A CA 1
ATOM 1447 C C . ARG A 1 182 ? 26.306 5.274 -24.400 1.00 87.56 182 ARG A C 1
ATOM 1449 O O . ARG A 1 182 ? 26.035 6.094 -25.268 1.00 87.56 182 ARG A O 1
ATOM 1456 N N . ALA A 1 183 ? 25.392 4.532 -23.782 1.00 86.81 183 ALA A N 1
ATOM 1457 C CA . ALA A 1 183 ? 23.964 4.786 -23.938 1.00 86.81 183 ALA A CA 1
ATOM 1458 C C . ALA A 1 183 ? 23.600 6.060 -23.154 1.00 86.81 183 ALA A C 1
ATOM 1460 O O . ALA A 1 183 ? 23.771 6.073 -21.928 1.00 86.81 183 ALA A O 1
ATOM 1461 N N . PRO A 1 184 ? 23.158 7.146 -23.815 1.00 90.44 184 PRO A N 1
ATOM 1462 C CA . PRO A 1 184 ? 22.666 8.307 -23.094 1.00 90.44 184 PRO A CA 1
ATOM 1463 C C . PRO A 1 184 ? 21.398 7.925 -22.327 1.00 90.44 184 PRO A C 1
ATOM 1465 O O . PRO A 1 184 ? 20.623 7.074 -22.760 1.00 90.44 184 PRO A O 1
ATOM 1468 N N . ALA A 1 185 ? 21.190 8.564 -21.181 1.00 92.88 185 ALA A N 1
ATOM 1469 C CA . ALA A 1 185 ? 19.958 8.432 -20.423 1.00 92.88 185 ALA A CA 1
ATOM 1470 C C . ALA A 1 185 ? 19.216 9.768 -20.430 1.00 92.88 185 ALA A C 1
ATOM 1472 O O . ALA A 1 185 ? 19.841 10.821 -20.275 1.00 92.88 185 ALA A O 1
ATOM 1473 N N . ARG A 1 186 ? 17.896 9.729 -20.610 1.00 94.38 186 ARG A N 1
ATOM 1474 C CA . ARG A 1 186 ? 17.035 10.918 -20.559 1.00 94.38 186 ARG A CA 1
ATOM 1475 C C . ARG A 1 186 ? 16.156 10.854 -19.325 1.00 94.38 186 ARG A C 1
ATOM 1477 O O . ARG A 1 186 ? 15.657 9.787 -18.984 1.00 94.38 186 ARG A O 1
ATOM 1484 N N . GLU A 1 187 ? 15.990 11.986 -18.652 1.00 96.94 187 GLU A N 1
ATOM 1485 C CA . GLU A 1 187 ? 15.007 12.082 -17.577 1.00 96.94 187 GLU A CA 1
ATOM 1486 C C . GLU A 1 187 ? 13.603 12.093 -18.184 1.00 96.94 187 GLU A C 1
ATOM 1488 O O . GLU A 1 187 ? 13.321 12.877 -19.089 1.00 96.94 187 GLU A O 1
ATOM 1493 N N . VAL A 1 188 ? 12.748 11.209 -17.686 1.00 97.88 188 VAL A N 1
ATOM 1494 C CA . VAL A 1 188 ? 11.365 11.026 -18.123 1.00 97.88 188 VAL A CA 1
ATOM 1495 C C . VAL A 1 188 ? 10.459 10.920 -16.907 1.00 97.88 188 VAL A C 1
ATOM 1497 O O . VAL A 1 188 ? 10.906 10.603 -15.800 1.00 97.88 188 VAL A O 1
ATOM 1500 N N . GLU A 1 189 ? 9.173 11.172 -17.107 1.00 98.25 189 GLU A N 1
ATOM 1501 C CA . GLU A 1 189 ? 8.159 10.839 -16.116 1.00 98.25 189 GLU A CA 1
ATOM 1502 C C . GLU A 1 189 ? 7.702 9.393 -16.312 1.00 98.25 189 GLU A C 1
ATOM 1504 O O . GLU A 1 189 ? 7.509 8.949 -17.440 1.00 98.25 189 GLU A O 1
ATOM 1509 N N . PHE A 1 190 ? 7.524 8.665 -15.212 1.00 98.56 190 PHE A N 1
ATOM 1510 C CA . PHE A 1 190 ? 6.893 7.352 -15.227 1.00 98.56 190 PHE A CA 1
ATOM 1511 C C . PHE A 1 190 ? 5.588 7.385 -14.434 1.00 98.56 190 PHE A C 1
ATOM 1513 O O . PHE A 1 190 ? 5.429 8.174 -13.494 1.00 98.56 190 PHE A O 1
ATOM 1520 N N . THR A 1 191 ? 4.691 6.465 -14.773 1.00 98.62 191 THR A N 1
ATOM 1521 C CA . THR A 1 191 ? 3.482 6.176 -14.001 1.00 98.62 191 THR A CA 1
ATOM 1522 C C . THR A 1 191 ? 3.492 4.712 -13.578 1.00 98.62 191 THR A C 1
ATOM 1524 O O . THR A 1 191 ? 3.755 3.810 -14.373 1.00 98.62 191 THR A O 1
ATOM 1527 N N . ALA A 1 192 ? 3.217 4.484 -12.298 1.00 98.81 192 ALA A N 1
ATOM 1528 C CA . ALA A 1 192 ? 3.054 3.174 -11.700 1.00 98.81 192 ALA A CA 1
ATOM 1529 C C . ALA A 1 192 ? 1.615 2.993 -11.207 1.00 98.81 192 ALA A C 1
ATOM 1531 O O . ALA A 1 192 ? 1.020 3.905 -10.619 1.00 98.81 192 ALA A O 1
ATOM 1532 N N . ILE A 1 193 ? 1.090 1.785 -11.378 1.00 98.81 193 ILE A N 1
ATOM 1533 C CA . ILE A 1 193 ? -0.249 1.374 -10.945 1.00 98.81 193 ILE A CA 1
ATOM 1534 C C . ILE A 1 193 ? -0.160 0.274 -9.876 1.00 98.81 193 ILE A C 1
ATOM 1536 O O . ILE A 1 193 ? 0.873 -0.399 -9.776 1.00 98.81 193 ILE A O 1
ATOM 1540 N N . PRO A 1 194 ? -1.213 0.060 -9.065 1.00 98.81 194 PRO A N 1
ATOM 1541 C CA . PRO A 1 194 ? -1.256 -1.066 -8.138 1.00 98.81 194 PRO A CA 1
ATOM 1542 C C . PRO A 1 194 ? -1.027 -2.397 -8.863 1.00 98.81 194 PRO A C 1
ATOM 1544 O O . PRO A 1 194 ? -1.672 -2.674 -9.870 1.00 98.81 194 PRO A O 1
ATOM 1547 N N . TYR A 1 195 ? -0.152 -3.247 -8.323 1.00 98.81 195 TYR A N 1
ATOM 1548 C CA . TYR A 1 195 ? 0.231 -4.520 -8.946 1.00 98.81 195 TYR A CA 1
ATOM 1549 C C . TYR A 1 195 ? -0.970 -5.422 -9.265 1.00 98.81 195 TYR A C 1
ATOM 1551 O O . TYR A 1 195 ? -0.997 -6.061 -10.310 1.00 98.81 195 TYR A O 1
ATOM 1559 N N . TYR A 1 196 ? -1.990 -5.440 -8.400 1.00 98.38 196 TYR A N 1
ATOM 1560 C CA . TYR A 1 196 ? -3.186 -6.260 -8.617 1.00 98.38 196 TYR A CA 1
ATOM 1561 C C . TYR A 1 196 ? -3.983 -5.856 -9.873 1.00 98.38 196 TYR A C 1
ATOM 1563 O O . TYR A 1 196 ? -4.796 -6.644 -10.344 1.00 98.38 196 TYR A O 1
ATOM 1571 N N . ALA A 1 197 ? -3.801 -4.627 -10.366 1.00 98.12 197 ALA A N 1
ATOM 1572 C CA . ALA A 1 197 ? -4.568 -4.058 -11.470 1.00 98.12 197 ALA A CA 1
ATOM 1573 C C . ALA A 1 197 ? -3.855 -4.184 -12.831 1.00 98.12 197 ALA A C 1
ATOM 1575 O O . ALA A 1 197 ? -4.435 -3.828 -13.857 1.00 98.12 197 ALA A O 1
ATOM 1576 N N . TRP A 1 198 ? -2.623 -4.702 -12.851 1.00 97.88 198 TRP A N 1
ATOM 1577 C CA . TRP A 1 198 ? -1.871 -4.997 -14.074 1.00 97.88 198 TRP A CA 1
ATOM 1578 C C . TRP A 1 198 ? -2.622 -5.974 -15.000 1.00 97.88 198 TRP A C 1
ATOM 1580 O O . TRP A 1 198 ? -3.443 -6.764 -14.530 1.00 97.88 198 TRP A O 1
ATOM 1590 N N . ALA A 1 199 ? -2.327 -5.933 -16.306 1.00 97.62 199 ALA A N 1
ATOM 1591 C CA . ALA A 1 199 ? -2.845 -6.847 -17.328 1.00 97.62 199 ALA A CA 1
ATOM 1592 C C . ALA A 1 199 ? -4.368 -6.772 -17.552 1.00 97.62 199 ALA A C 1
ATOM 1594 O O . ALA A 1 199 ? -4.983 -7.714 -18.049 1.00 97.62 199 ALA A O 1
ATOM 1595 N N . ASN A 1 200 ? -4.973 -5.628 -17.223 1.00 98.12 200 ASN A N 1
ATOM 1596 C CA . ASN A 1 200 ? -6.372 -5.303 -17.533 1.00 98.12 200 ASN A CA 1
ATOM 1597 C C . ASN A 1 200 ? -6.507 -4.349 -18.742 1.00 98.12 200 ASN A C 1
ATOM 1599 O O . ASN A 1 200 ? -7.588 -3.814 -18.985 1.00 98.12 200 ASN A O 1
ATOM 1603 N N . ARG A 1 201 ? -5.407 -4.088 -19.460 1.00 97.06 201 ARG A N 1
ATOM 1604 C CA . ARG A 1 201 ? -5.297 -3.143 -20.589 1.00 97.06 201 ARG A CA 1
ATOM 1605 C C . ARG A 1 201 ? -4.450 -3.750 -21.716 1.00 97.06 201 ARG A C 1
ATOM 1607 O O . ARG A 1 201 ? -4.391 -4.974 -21.828 1.00 97.06 201 ARG A O 1
ATOM 1614 N N . GLU A 1 202 ? -3.838 -2.931 -22.573 1.00 96.25 202 GLU A N 1
ATOM 1615 C CA . GLU A 1 202 ? -3.028 -3.397 -23.698 1.00 96.25 202 GLU A CA 1
ATOM 1616 C C . GLU A 1 202 ? -1.901 -4.344 -23.239 1.00 96.25 202 GLU A C 1
ATOM 1618 O O . GLU A 1 202 ? -1.191 -4.037 -22.277 1.00 96.25 202 GLU A O 1
ATOM 1623 N N . PRO A 1 203 ? -1.690 -5.484 -23.927 1.00 97.69 203 PRO A N 1
ATOM 1624 C CA . PRO A 1 203 ? -0.583 -6.378 -23.618 1.00 97.69 203 PRO A CA 1
ATOM 1625 C C . PRO A 1 203 ? 0.769 -5.668 -23.726 1.00 97.69 203 PRO A C 1
ATOM 1627 O O . PRO A 1 203 ? 1.072 -5.039 -24.740 1.00 97.69 203 PRO A O 1
ATOM 1630 N N . GLY A 1 204 ? 1.617 -5.828 -22.711 1.00 97.56 204 GLY A N 1
ATOM 1631 C CA . GLY A 1 204 ? 2.959 -5.262 -22.724 1.00 97.56 204 GLY A CA 1
ATOM 1632 C C . GLY A 1 204 ? 3.803 -5.640 -21.506 1.00 97.56 204 GLY A C 1
ATOM 1633 O O . GLY A 1 204 ? 3.305 -6.274 -20.569 1.00 97.56 204 GLY A O 1
ATOM 1634 N N . PRO A 1 205 ? 5.096 -5.271 -21.521 1.00 98.06 205 PRO A N 1
ATOM 1635 C CA . PRO A 1 205 ? 6.004 -5.452 -20.397 1.00 98.06 205 PRO A CA 1
ATOM 1636 C C . PRO A 1 205 ? 5.488 -4.868 -19.076 1.00 98.06 205 PRO A C 1
ATOM 1638 O O . PRO A 1 205 ? 4.787 -3.853 -19.036 1.00 98.06 205 PRO A O 1
ATOM 1641 N N . MET A 1 206 ? 5.900 -5.501 -17.976 1.00 98.56 206 MET A N 1
ATOM 1642 C CA . MET A 1 206 ? 5.663 -5.027 -16.615 1.00 98.56 206 MET A CA 1
ATOM 1643 C C . MET A 1 206 ? 6.876 -5.288 -15.732 1.00 98.56 206 MET A C 1
ATOM 1645 O O . MET A 1 206 ? 7.622 -6.255 -15.930 1.00 98.56 206 MET A O 1
ATOM 1649 N N . ILE A 1 207 ? 7.075 -4.415 -14.746 1.00 98.69 207 ILE A N 1
ATOM 1650 C CA . ILE A 1 207 ? 8.122 -4.569 -13.742 1.00 98.69 207 ILE A CA 1
ATOM 1651 C C . ILE A 1 207 ? 7.691 -4.033 -12.368 1.00 98.69 207 ILE A C 1
ATOM 1653 O O . ILE A 1 207 ? 7.177 -2.924 -12.238 1.00 98.69 207 ILE A O 1
ATOM 1657 N N . VAL A 1 208 ? 7.925 -4.830 -11.319 1.00 98.75 208 VAL A N 1
ATOM 1658 C CA . VAL A 1 208 ? 7.761 -4.417 -9.907 1.00 98.75 208 VAL A CA 1
ATOM 1659 C C . VAL A 1 208 ? 9.080 -3.885 -9.347 1.00 98.75 208 VAL A C 1
ATOM 1661 O O . VAL A 1 208 ? 9.127 -2.810 -8.757 1.00 98.75 208 VAL A O 1
ATOM 1664 N N . TRP A 1 209 ? 10.165 -4.639 -9.545 1.00 98.62 209 TRP A N 1
ATOM 1665 C CA . TRP A 1 209 ? 11.505 -4.303 -9.060 1.00 98.62 209 TRP A CA 1
ATOM 1666 C C . TRP A 1 209 ? 12.284 -3.528 -10.125 1.00 98.62 209 TRP A C 1
ATOM 1668 O O . TRP A 1 209 ? 13.007 -4.107 -10.945 1.00 98.62 209 TRP A O 1
ATOM 1678 N N . VAL A 1 210 ? 12.120 -2.209 -10.113 1.00 98.00 210 VAL A N 1
ATOM 1679 C CA . VAL A 1 210 ? 12.739 -1.267 -11.056 1.00 98.00 210 VAL A CA 1
ATOM 1680 C C . VAL A 1 210 ? 14.152 -0.896 -10.632 1.00 98.00 210 VAL A C 1
ATOM 1682 O O . VAL A 1 210 ? 14.456 -0.850 -9.441 1.00 98.00 210 VAL A O 1
ATOM 1685 N N . ARG A 1 211 ? 15.033 -0.629 -11.601 1.00 97.50 211 ARG A N 1
ATOM 1686 C CA . ARG A 1 211 ? 16.406 -0.180 -11.320 1.00 97.50 211 ARG A CA 1
ATOM 1687 C C . ARG A 1 211 ? 16.372 1.162 -10.588 1.00 97.50 211 ARG A C 1
ATOM 1689 O O . ARG A 1 211 ? 15.493 1.982 -10.842 1.00 97.50 211 ARG A O 1
ATOM 1696 N N . LEU A 1 212 ? 17.346 1.402 -9.717 1.00 96.31 212 LEU A N 1
ATOM 1697 C CA . LEU A 1 212 ? 17.555 2.713 -9.106 1.00 96.31 212 LEU A CA 1
ATOM 1698 C C . LEU A 1 212 ? 18.584 3.513 -9.904 1.00 96.31 212 LEU A C 1
ATOM 1700 O O . LEU A 1 212 ? 19.675 3.021 -10.207 1.00 96.31 212 LEU A O 1
ATOM 1704 N N . ALA A 1 213 ? 18.261 4.765 -10.216 1.00 93.06 213 ALA A N 1
ATOM 1705 C CA . ALA A 1 213 ? 19.247 5.706 -10.722 1.00 93.06 213 ALA A CA 1
ATOM 1706 C C . ALA A 1 213 ? 20.269 5.994 -9.611 1.00 93.06 213 ALA A C 1
ATOM 1708 O O . ALA A 1 213 ? 19.899 6.339 -8.486 1.00 93.06 213 ALA A O 1
ATOM 1709 N N . LYS A 1 214 ? 21.567 5.861 -9.914 1.00 79.94 214 LYS A N 1
ATOM 1710 C CA . LYS A 1 214 ? 22.623 6.242 -8.968 1.00 79.94 214 LYS A CA 1
ATOM 1711 C C . LYS A 1 214 ? 22.504 7.738 -8.681 1.00 79.94 214 LYS A C 1
ATOM 1713 O O . LYS A 1 214 ? 22.621 8.549 -9.598 1.00 79.94 214 LYS A O 1
ATOM 1718 N N . GLN A 1 215 ? 22.315 8.110 -7.418 1.00 58.03 215 GLN A N 1
ATOM 1719 C CA . GLN A 1 215 ? 22.535 9.493 -7.009 1.00 58.03 215 GLN A CA 1
ATOM 1720 C C . GLN A 1 215 ? 24.014 9.814 -7.240 1.00 58.03 215 GLN A C 1
ATOM 1722 O O . GLN A 1 215 ? 24.880 9.009 -6.889 1.00 58.03 215 GLN A O 1
ATOM 1727 N N . LYS A 1 216 ? 24.321 10.963 -7.856 1.00 47.53 216 LYS A N 1
ATOM 1728 C CA . LYS A 1 216 ? 25.694 11.476 -7.844 1.00 47.53 216 LYS A CA 1
ATOM 1729 C C . LYS A 1 216 ? 26.067 11.661 -6.378 1.00 47.53 216 LYS A C 1
ATOM 1731 O O . LYS A 1 216 ? 25.547 12.564 -5.729 1.00 47.53 216 LYS A O 1
ATOM 1736 N N . THR A 1 217 ? 26.916 10.791 -5.848 1.00 37.47 217 THR A N 1
ATOM 1737 C CA . THR A 1 217 ? 27.558 11.033 -4.563 1.00 37.47 217 THR A CA 1
ATOM 1738 C C . THR A 1 217 ? 28.404 12.283 -4.758 1.00 37.47 217 THR A C 1
ATOM 1740 O O . THR A 1 217 ? 29.403 12.245 -5.472 1.00 37.47 217 THR A O 1
ATOM 1743 N N . VAL A 1 218 ? 27.950 13.412 -4.217 1.00 34.38 218 VAL A N 1
ATOM 1744 C CA . VAL A 1 218 ? 28.829 14.560 -4.015 1.00 34.38 218 VAL A CA 1
ATOM 1745 C C . VAL A 1 218 ? 29.772 14.117 -2.901 1.00 34.38 218 VAL A C 1
ATOM 1747 O O . VAL A 1 218 ? 29.340 13.983 -1.757 1.00 34.38 218 VAL A O 1
ATOM 1750 N N . GLN A 1 219 ? 30.991 13.733 -3.278 1.00 33.50 219 GLN A N 1
ATOM 1751 C CA . GLN A 1 219 ? 32.119 13.664 -2.352 1.00 33.50 219 GLN A CA 1
ATOM 1752 C C . GLN A 1 219 ? 32.677 15.068 -2.156 1.00 33.50 219 GLN A C 1
ATOM 1754 O O . GLN A 1 219 ? 32.694 15.823 -3.157 1.00 33.50 219 GLN A O 1
#

Secondary structure (DSSP, 8-state):
-EE----SEEEEEEETTEEEEEEEEE-TTS--EEEEEEEESS-EEEEEEEE--TTSPPEEEEETTEEEEEEPTTSEEEEEEEE-TTEEEEEE-----EEEEPPTT-GGGTTEEEEEETTEEEEEEGGG-SS-GGGEEE-TT--EEEEETTSTTSEEEEEEEEEEE-GGGGTT-S---TTT----EEEEEEEEEEGGGTTSSS---EESEEEEPPP----

Radius of gyration: 22.89 Å; chains: 1; bounding box: 60×26×64 Å